Protein AF-A0A1P8YJ36-F1 (afdb_monomer_lite)

Secondary structure (DSSP, 8-state):
-PPPPPPTT-EEEEEPTT-SBPEEE--TT--PSPPS--STT--EEEEEEEE-GGG----SS-SSGGGGTS-EE-S-EE-TT-S-TTTEEEEEEEEEESSSSS-EEEEEEEEEETTEEE--SS-SEEE-HHHHHHTPPEEEEEEEETTEEEEEEEEEETTEEEEEEEEEE---SSS-SS-------SB--SSSPPSS-EEEEEE-PPS---TT---------------

Foldseek 3Di:
DPDDDDDPQKKKFKFAAQFFFTDIGDDPPHCPPPDFFQDDLQFKFKKWKFFALLLADDDPDFPDPCLQPDWWWADWWADPPDQDQLQWIWTKTWHWAPPDVVIWIFIWTWTHARNDIDTDPHGQDTHDNQQNNQRFIWMWMWGDDQQKIKIWIFDATPNDTGTTIDIDGGNHRGRGPDNTDDDRHGTRDDPGGGNHITMMMMRGPRDDDDPDDDDDPDDDDDDDDDD

Structure (mmCIF, N/CA/C/O backbone):
data_AF-A0A1P8YJ36-F1
#
_entry.id   AF-A0A1P8YJ36-F1
#
loop_
_atom_site.group_PDB
_atom_site.id
_atom_site.type_symbol
_atom_site.label_atom_id
_atom_site.label_alt_id
_atom_site.label_comp_id
_atom_site.label_asym_id
_atom_site.label_entity_id
_atom_site.label_seq_id
_atom_site.pdbx_PDB_ins_code
_atom_site.Cartn_x
_atom_site.Cartn_y
_atom_site.Cartn_z
_atom_site.occupancy
_atom_site.B_iso_or_equiv
_atom_site.auth_seq_id
_atom_site.auth_comp_id
_atom_site.auth_asym_id
_atom_site.auth_atom_id
_atom_site.pdbx_PDB_model_num
ATOM 1 N N . MET A 1 1 ? -9.659 12.875 18.643 1.00 31.23 1 MET A N 1
ATOM 2 C CA . MET A 1 1 ? -9.092 11.657 19.259 1.00 31.23 1 MET A CA 1
ATOM 3 C C . MET A 1 1 ? -7.578 11.787 19.257 1.00 31.23 1 MET A C 1
ATOM 5 O O . MET A 1 1 ? -7.078 12.371 18.302 1.00 31.23 1 MET A O 1
ATOM 9 N N . PRO A 1 2 ? -6.850 11.282 20.266 1.00 35.62 2 PRO A N 1
ATOM 10 C CA . PRO A 1 2 ? -5.431 10.971 20.099 1.00 35.62 2 PRO A CA 1
ATOM 11 C C . PRO A 1 2 ? -5.273 9.917 18.992 1.00 35.62 2 PRO A C 1
ATOM 13 O O . PRO A 1 2 ? -6.155 9.068 18.842 1.00 35.62 2 PRO A O 1
ATOM 16 N N . GLY A 1 3 ? -4.176 9.955 18.233 1.00 46.66 3 GLY A N 1
ATOM 17 C CA . GLY A 1 3 ? -3.849 8.866 17.306 1.00 46.66 3 GLY A CA 1
ATOM 18 C C . GLY A 1 3 ? -3.638 7.548 18.075 1.00 46.66 3 GLY A C 1
ATOM 19 O O . GLY A 1 3 ? -3.178 7.603 19.221 1.00 46.66 3 GLY A O 1
ATOM 20 N N . PRO A 1 4 ? -3.965 6.371 17.508 1.00 57.44 4 PRO A N 1
ATOM 21 C CA . PRO A 1 4 ? -3.834 5.109 18.236 1.00 57.44 4 PRO A CA 1
ATOM 22 C C . PRO A 1 4 ? -2.360 4.829 18.547 1.00 57.44 4 PRO A C 1
ATOM 24 O O . PRO A 1 4 ? -1.545 4.786 17.628 1.00 57.44 4 PRO A O 1
ATOM 27 N N . GLY A 1 5 ? -2.007 4.654 19.823 1.00 56.91 5 GLY A N 1
ATOM 28 C CA . GLY A 1 5 ? -0.622 4.413 20.241 1.00 56.91 5 GLY A CA 1
ATOM 29 C C . GLY A 1 5 ? -0.060 3.109 19.667 1.00 56.91 5 GLY A C 1
ATOM 30 O O . GLY A 1 5 ? -0.740 2.086 19.666 1.00 56.91 5 GLY A O 1
ATOM 31 N N . HIS A 1 6 ? 1.174 3.144 19.164 1.00 62.62 6 HIS A N 1
ATOM 32 C CA . HIS A 1 6 ? 1.793 2.010 18.469 1.00 62.62 6 HIS A CA 1
ATOM 33 C C . HIS A 1 6 ? 2.566 1.103 19.433 1.00 62.62 6 HIS A C 1
ATOM 35 O O . HIS A 1 6 ? 3.089 1.558 20.453 1.00 62.62 6 HIS A O 1
ATOM 41 N N . ALA A 1 7 ? 2.708 -0.173 19.072 1.00 66.44 7 ALA A N 1
ATOM 42 C CA . ALA A 1 7 ? 3.664 -1.055 19.731 1.00 66.44 7 ALA A CA 1
ATOM 43 C C . ALA A 1 7 ? 5.112 -0.559 19.497 1.00 66.44 7 ALA A C 1
ATOM 45 O O . ALA A 1 7 ? 5.409 -0.033 18.419 1.00 66.44 7 ALA A O 1
ATOM 46 N N . PRO A 1 8 ? 6.043 -0.745 20.455 1.00 74.56 8 PRO A N 1
ATOM 47 C CA . PRO A 1 8 ? 7.453 -0.415 20.254 1.00 74.56 8 PRO A CA 1
ATOM 48 C C . PRO A 1 8 ? 8.033 -1.068 18.989 1.00 74.56 8 PRO A C 1
ATOM 50 O O . PRO A 1 8 ? 7.746 -2.228 18.688 1.00 74.56 8 PRO A O 1
ATOM 53 N N . GLY A 1 9 ? 8.854 -0.323 18.243 1.00 83.81 9 GLY A N 1
ATOM 54 C CA . GLY A 1 9 ? 9.441 -0.787 16.979 1.00 83.81 9 GLY A CA 1
ATOM 55 C C . GLY A 1 9 ? 8.573 -0.577 15.728 1.00 83.81 9 GLY A C 1
ATOM 56 O O . GLY A 1 9 ? 8.979 -1.016 14.654 1.00 83.81 9 GLY A O 1
ATOM 57 N N . TRP A 1 10 ? 7.421 0.094 15.842 1.00 89.38 10 TRP A N 1
ATOM 58 C CA . TRP A 1 10 ? 6.534 0.427 14.720 1.00 89.38 10 TRP A CA 1
ATOM 59 C C . TRP A 1 10 ? 6.426 1.935 14.486 1.00 89.38 10 TRP A C 1
ATOM 61 O O . TRP A 1 10 ? 6.376 2.720 15.433 1.00 89.38 10 TRP A O 1
ATOM 71 N N . SER A 1 11 ? 6.330 2.317 13.213 1.00 90.06 11 SER A N 1
ATOM 72 C CA . SER A 1 11 ? 5.993 3.674 12.774 1.00 90.06 11 SER A CA 1
ATOM 73 C C . SER A 1 11 ? 4.606 3.688 12.141 1.00 90.06 11 SER A C 1
ATOM 75 O O . SER A 1 11 ? 4.153 2.678 11.597 1.00 90.06 11 SER A O 1
ATOM 77 N N . SER A 1 12 ? 3.928 4.830 12.195 1.00 91.00 12 SER A N 1
ATOM 78 C CA . SER A 1 12 ? 2.597 5.014 11.615 1.00 91.00 12 SER A CA 1
ATOM 79 C C . SER A 1 12 ? 2.622 5.756 10.293 1.00 91.00 12 SER A C 1
ATOM 81 O O . SER A 1 12 ? 3.418 6.670 10.085 1.00 91.00 12 SER A O 1
ATOM 83 N N . TYR A 1 13 ? 1.680 5.382 9.438 1.00 92.56 13 TYR A N 1
ATOM 84 C CA . TYR A 1 13 ? 1.184 6.177 8.330 1.00 92.56 13 TYR A CA 1
ATOM 85 C C . TYR A 1 13 ? -0.178 6.760 8.709 1.00 92.56 13 TYR A C 1
ATOM 87 O O . TYR A 1 13 ? -1.057 6.012 9.143 1.00 92.56 13 TYR A O 1
ATOM 95 N N . THR A 1 14 ? -0.362 8.062 8.491 1.00 94.81 14 THR A N 1
ATOM 96 C CA . THR A 1 14 ? -1.660 8.740 8.621 1.00 94.81 14 THR A CA 1
ATOM 97 C C . THR A 1 14 ? -1.960 9.519 7.344 1.00 94.81 14 THR A C 1
ATOM 99 O O . THR A 1 14 ? -1.344 10.562 7.101 1.00 94.81 14 THR A O 1
ATOM 102 N N . ILE A 1 15 ? -2.901 9.031 6.530 1.00 96.50 15 ILE A N 1
ATOM 103 C CA . ILE A 1 15 ? -3.502 9.817 5.440 1.00 96.50 15 ILE A CA 1
ATOM 104 C C . ILE A 1 15 ? -4.602 10.667 6.069 1.00 96.50 15 ILE A C 1
ATOM 106 O O . ILE A 1 15 ? -5.513 10.134 6.702 1.00 96.50 15 ILE A O 1
ATOM 110 N N . GLU A 1 16 ? -4.523 11.985 5.919 1.00 97.50 16 GLU A N 1
ATOM 111 C CA . GLU A 1 16 ? -5.585 12.881 6.377 1.00 97.50 16 GLU A CA 1
ATOM 112 C C . GLU A 1 16 ? -6.786 12.865 5.428 1.00 97.50 16 GLU A C 1
ATOM 114 O O . GLU A 1 16 ? -6.644 12.631 4.225 1.00 97.50 16 GLU A O 1
ATOM 119 N N . ARG A 1 17 ? -7.983 13.174 5.947 1.00 97.50 17 ARG A N 1
ATOM 120 C CA . ARG A 1 17 ? -9.148 13.415 5.081 1.00 97.50 17 ARG A CA 1
ATOM 121 C C . ARG A 1 17 ? -8.801 14.523 4.084 1.00 97.50 17 ARG A C 1
ATOM 123 O O . ARG A 1 17 ? -8.382 15.604 4.491 1.00 97.50 17 ARG A O 1
ATOM 130 N N . GLY A 1 18 ? -9.051 14.284 2.801 1.00 97.50 18 GLY A N 1
ATOM 131 C CA . GLY A 1 18 ? -8.720 15.237 1.741 1.00 97.50 18 GLY A CA 1
ATOM 132 C C . GLY A 1 18 ? -7.264 15.175 1.261 1.00 97.50 18 GLY A C 1
ATOM 133 O O . GLY A 1 18 ? -6.870 16.010 0.452 1.00 97.50 18 GLY A O 1
ATOM 134 N N . ALA A 1 19 ? -6.470 14.199 1.715 1.00 97.06 19 ALA A N 1
ATOM 135 C CA . ALA A 1 19 ? -5.129 13.923 1.203 1.00 97.06 19 ALA A CA 1
ATOM 136 C C . ALA A 1 19 ? -5.087 12.642 0.347 1.00 97.06 19 ALA A C 1
ATOM 138 O O . ALA A 1 19 ? -6.000 11.815 0.385 1.00 97.06 19 ALA A O 1
ATOM 139 N N . HIS A 1 20 ? -3.989 12.478 -0.400 1.00 95.44 20 HIS A N 1
ATOM 140 C CA . HIS A 1 20 ? -3.593 11.199 -1.003 1.00 95.44 20 HIS A CA 1
ATOM 141 C C . HIS A 1 20 ? -2.450 10.546 -0.211 1.00 95.44 20 HIS A C 1
ATOM 143 O O . HIS A 1 20 ? -2.561 9.405 0.224 1.00 95.44 20 HIS A O 1
ATOM 149 N N . SER A 1 21 ? -1.348 11.273 -0.002 1.00 92.38 21 SER A N 1
ATOM 150 C CA . SER A 1 21 ? -0.150 10.773 0.685 1.00 92.38 21 SER A CA 1
ATOM 151 C C . SER A 1 21 ? -0.304 10.755 2.206 1.00 92.38 21 SER A C 1
ATOM 153 O O . SER A 1 21 ? -0.792 11.724 2.790 1.00 92.38 21 SER A O 1
ATOM 155 N N . ALA A 1 22 ? 0.204 9.710 2.860 1.00 92.44 22 ALA A N 1
ATOM 156 C CA . ALA A 1 22 ? 0.324 9.685 4.312 1.00 92.44 22 ALA A CA 1
ATOM 157 C C . ALA A 1 22 ? 1.448 10.593 4.841 1.00 92.44 22 ALA A C 1
ATOM 159 O O . ALA A 1 22 ? 2.558 10.642 4.304 1.00 92.44 22 ALA A O 1
ATOM 160 N N . SER A 1 23 ? 1.178 11.238 5.974 1.00 91.12 23 SER A N 1
ATOM 161 C CA . SER A 1 23 ? 2.210 11.681 6.916 1.00 91.12 23 SER A CA 1
ATOM 162 C C . SER A 1 23 ? 2.773 10.478 7.690 1.00 91.12 23 SER A C 1
ATOM 164 O O . SER A 1 23 ? 2.125 9.430 7.755 1.00 91.12 23 SER A O 1
ATOM 166 N N . VAL A 1 24 ? 3.977 10.602 8.267 1.00 88.50 24 VAL A N 1
ATOM 167 C CA . VAL A 1 24 ? 4.650 9.486 8.959 1.00 88.50 24 VAL A CA 1
ATOM 168 C C . VAL A 1 24 ? 5.062 9.849 10.378 1.00 88.50 24 VAL A C 1
ATOM 170 O O . VAL A 1 24 ? 5.910 10.715 10.587 1.00 88.50 24 VAL A O 1
ATOM 173 N N . GLY A 1 25 ? 4.506 9.130 11.352 1.00 88.06 25 GLY A N 1
ATOM 174 C CA . GLY A 1 25 ? 4.939 9.178 12.743 1.00 88.06 25 GLY A CA 1
ATOM 175 C C . GLY A 1 25 ? 6.040 8.152 12.995 1.00 88.06 25 GLY A C 1
ATOM 176 O O . GLY A 1 25 ? 5.762 6.954 13.016 1.00 88.06 25 GLY A O 1
ATOM 177 N N . ARG A 1 26 ? 7.280 8.608 13.221 1.00 85.12 26 ARG A N 1
ATOM 178 C CA . ARG A 1 26 ? 8.397 7.758 13.675 1.00 85.12 26 ARG A CA 1
ATOM 179 C C . ARG A 1 26 ? 8.699 8.006 15.159 1.00 85.12 26 ARG A C 1
ATOM 181 O O . ARG A 1 26 ? 9.247 9.061 15.483 1.00 85.12 26 ARG A O 1
ATOM 188 N N . PRO A 1 27 ? 8.364 7.078 16.075 1.00 82.12 27 PRO A N 1
ATOM 189 C CA . PRO A 1 27 ? 8.805 7.158 17.465 1.00 82.12 27 PRO A CA 1
ATOM 190 C C . PRO A 1 27 ? 10.334 7.056 17.583 1.00 82.12 27 PRO A C 1
ATOM 192 O O . PRO A 1 27 ? 10.997 6.440 16.746 1.00 82.12 27 PRO A O 1
ATOM 195 N N . SER A 1 28 ? 10.903 7.626 18.649 1.00 80.06 28 SER A N 1
ATOM 196 C CA . SER A 1 28 ? 12.346 7.528 18.907 1.00 80.06 28 SER A CA 1
ATOM 197 C C . SER A 1 28 ? 12.790 6.063 19.019 1.00 80.06 28 SER A C 1
ATOM 199 O O . SER A 1 28 ? 12.138 5.262 19.688 1.00 80.06 28 SER A O 1
ATOM 201 N N . GLY A 1 29 ? 13.893 5.715 18.350 1.00 76.81 29 GLY A N 1
ATOM 202 C CA . GLY A 1 29 ? 14.420 4.348 18.289 1.00 76.81 29 GLY A CA 1
ATOM 203 C C . GLY A 1 29 ? 13.781 3.433 17.234 1.00 76.81 29 GLY A C 1
ATOM 204 O O . GLY A 1 29 ? 14.200 2.284 17.122 1.00 76.81 29 GLY A O 1
ATOM 205 N N . VAL A 1 30 ? 12.809 3.904 16.441 1.00 80.25 30 VAL A N 1
ATOM 206 C CA . VAL A 1 30 ? 12.218 3.120 15.340 1.00 80.25 30 VAL A CA 1
ATOM 207 C C . VAL A 1 30 ? 12.924 3.416 14.014 1.00 80.25 30 VAL A C 1
ATOM 209 O O . VAL A 1 30 ? 13.066 4.570 13.617 1.00 80.25 30 VAL A O 1
ATOM 212 N N . THR A 1 31 ? 13.349 2.366 13.306 1.00 69.69 31 THR A N 1
ATOM 213 C CA . THR A 1 31 ? 14.095 2.467 12.037 1.00 69.69 31 THR A CA 1
ATOM 214 C C . THR A 1 31 ? 13.208 2.608 10.798 1.00 69.69 31 THR A C 1
ATOM 216 O O . THR A 1 31 ? 13.641 3.167 9.795 1.00 69.69 31 THR A O 1
ATOM 219 N N . GLY A 1 32 ? 11.977 2.089 10.835 1.00 71.81 32 GLY A N 1
ATOM 220 C CA . GLY A 1 32 ? 11.047 2.123 9.703 1.00 71.81 32 GLY A CA 1
ATOM 221 C C . GLY A 1 32 ? 10.178 3.393 9.642 1.00 71.81 32 GLY A C 1
ATOM 222 O O . GLY A 1 32 ? 10.065 4.112 10.634 1.00 71.81 32 GLY A O 1
ATOM 223 N N . PRO A 1 33 ? 9.506 3.666 8.509 1.00 74.38 33 PRO A N 1
ATOM 224 C CA . PRO A 1 33 ? 9.889 3.216 7.172 1.00 74.38 33 PRO A CA 1
ATOM 225 C C . PRO A 1 33 ? 11.231 3.846 6.777 1.00 74.38 33 PRO A C 1
ATOM 227 O O . PRO A 1 33 ? 11.445 5.043 6.988 1.00 74.38 33 PRO A O 1
ATOM 230 N N . LEU A 1 34 ? 12.128 3.036 6.222 1.00 71.75 34 LEU A N 1
ATOM 231 C CA . LEU A 1 34 ? 13.515 3.393 5.948 1.00 71.75 34 LEU A CA 1
ATOM 232 C C . LEU A 1 34 ? 13.588 4.351 4.754 1.00 71.75 34 LEU A C 1
ATOM 234 O O . LEU A 1 34 ? 13.090 4.053 3.661 1.00 71.75 34 LEU A O 1
ATOM 238 N N . GLU A 1 35 ? 14.255 5.483 4.941 1.00 54.91 35 GLU A N 1
ATOM 239 C CA . GLU A 1 35 ? 14.573 6.422 3.863 1.00 54.91 35 GLU A CA 1
ATOM 240 C C . GLU A 1 35 ? 15.780 5.900 3.078 1.00 54.91 35 GLU A C 1
ATOM 242 O O . GLU A 1 35 ? 16.763 5.455 3.665 1.00 54.91 35 GLU A O 1
ATOM 247 N N . GLY A 1 36 ? 15.708 5.925 1.746 1.00 51.81 36 GLY A N 1
ATOM 248 C CA . GLY A 1 36 ? 16.800 5.450 0.893 1.00 51.81 36 GLY A CA 1
ATOM 249 C C . GLY A 1 36 ? 17.106 3.943 0.974 1.00 51.81 36 GLY A C 1
ATOM 250 O O . GLY A 1 36 ? 16.383 3.142 1.581 1.00 51.81 36 GLY A O 1
ATOM 251 N N . TRP A 1 37 ? 18.156 3.550 0.251 1.00 50.59 37 TRP A N 1
ATOM 252 C CA . TRP A 1 37 ? 18.559 2.164 -0.010 1.00 50.59 37 TRP A CA 1
ATOM 253 C C . TRP A 1 37 ? 18.942 1.404 1.269 1.00 50.59 37 TRP A C 1
ATOM 255 O O . TRP A 1 37 ? 19.865 1.813 1.968 1.00 50.59 37 TRP A O 1
ATOM 265 N N . VAL A 1 38 ? 18.305 0.253 1.529 1.00 43.31 38 VAL A N 1
ATOM 266 C CA . VAL A 1 38 ? 18.690 -0.661 2.631 1.00 43.31 38 VAL A CA 1
ATOM 267 C C . VAL A 1 38 ? 18.839 -2.105 2.138 1.00 43.31 38 VAL A C 1
ATOM 269 O O . VAL A 1 38 ? 18.337 -3.059 2.721 1.00 43.31 38 VAL A O 1
ATOM 272 N N . SER A 1 39 ? 19.573 -2.254 1.038 1.00 44.28 39 SER A N 1
ATOM 273 C CA . SER A 1 39 ? 20.314 -3.471 0.700 1.00 44.28 39 SER A CA 1
ATOM 274 C C . SER A 1 39 ? 21.438 -3.121 -0.287 1.00 44.28 39 SER A C 1
ATOM 276 O O . SER A 1 39 ? 21.198 -2.381 -1.248 1.00 44.28 39 SER A O 1
ATOM 278 N N . PRO A 1 40 ? 22.673 -3.622 -0.100 1.00 40.25 40 PRO A N 1
ATOM 279 C CA . PRO A 1 40 ? 23.664 -3.632 -1.171 1.00 40.25 40 PRO A CA 1
ATOM 280 C C . PRO A 1 40 ? 23.099 -4.413 -2.366 1.00 40.25 40 PRO A C 1
ATOM 282 O O . PRO A 1 40 ? 22.661 -5.549 -2.211 1.00 40.25 40 PRO A O 1
ATOM 285 N N . GLY A 1 41 ? 23.064 -3.790 -3.546 1.00 51.84 41 GLY A N 1
ATOM 286 C CA . GLY A 1 41 ? 22.471 -4.366 -4.760 1.00 51.84 41 GLY A CA 1
ATOM 287 C C . GLY A 1 41 ? 20.986 -4.051 -4.990 1.00 51.84 41 GLY A C 1
ATOM 288 O O . GLY A 1 41 ? 20.505 -4.284 -6.091 1.00 51.84 41 GLY A O 1
ATOM 289 N N . GLY A 1 42 ? 20.261 -3.497 -4.007 1.00 59.91 42 GLY A N 1
ATOM 290 C CA . GLY A 1 42 ? 18.959 -2.837 -4.209 1.00 59.91 42 GLY A CA 1
ATOM 291 C C . GLY A 1 42 ? 17.801 -3.677 -4.771 1.00 59.91 42 GLY A C 1
ATOM 292 O O . GLY A 1 42 ? 16.748 -3.121 -5.064 1.00 59.91 42 GLY A O 1
ATOM 293 N N . ALA A 1 43 ? 17.972 -4.991 -4.927 1.00 73.69 43 ALA A N 1
ATOM 294 C CA . ALA A 1 43 ? 17.067 -5.855 -5.686 1.00 73.69 43 ALA A CA 1
ATOM 295 C C . ALA A 1 43 ? 15.813 -6.322 -4.919 1.00 73.69 43 ALA A C 1
ATOM 297 O O . ALA A 1 43 ? 15.084 -7.176 -5.421 1.00 73.69 43 ALA A O 1
ATOM 298 N N . SER A 1 44 ? 15.549 -5.812 -3.712 1.00 82.00 44 SER A N 1
ATOM 299 C CA . SER A 1 44 ? 14.331 -6.140 -2.961 1.00 82.00 44 SER A CA 1
ATOM 300 C C . SER A 1 44 ? 13.952 -5.101 -1.901 1.00 82.00 44 SER A C 1
ATOM 302 O O . SER A 1 44 ? 14.789 -4.333 -1.416 1.00 82.00 44 SER A O 1
ATOM 304 N N . ARG A 1 45 ? 12.672 -5.116 -1.510 1.00 84.75 45 ARG A N 1
ATOM 305 C CA . ARG A 1 45 ? 12.119 -4.437 -0.331 1.00 84.75 45 ARG A CA 1
ATOM 306 C C . ARG A 1 45 ? 11.237 -5.422 0.439 1.00 84.75 45 ARG A C 1
ATOM 308 O O . ARG A 1 45 ? 10.341 -6.016 -0.154 1.00 84.75 45 ARG A O 1
ATOM 315 N N . THR A 1 46 ? 11.452 -5.534 1.749 1.00 88.62 46 THR A N 1
ATOM 316 C CA . THR A 1 46 ? 10.638 -6.359 2.657 1.00 88.62 46 THR A CA 1
ATOM 317 C C . THR A 1 46 ? 10.225 -5.535 3.869 1.00 88.62 46 THR A C 1
ATOM 319 O O . THR A 1 46 ? 11.059 -4.840 4.452 1.00 88.62 46 THR A O 1
ATOM 322 N N . TYR A 1 47 ? 8.953 -5.608 4.252 1.00 90.50 47 TYR A N 1
ATOM 323 C CA . TYR A 1 47 ? 8.401 -4.877 5.389 1.00 90.50 47 TYR A CA 1
ATOM 324 C C . TYR A 1 47 ? 7.235 -5.627 6.030 1.00 90.50 47 TYR A C 1
ATOM 326 O O . TYR A 1 47 ? 6.481 -6.318 5.351 1.00 90.50 47 TYR A O 1
ATOM 334 N N . ASP A 1 48 ? 7.063 -5.463 7.337 1.00 93.44 48 ASP A N 1
ATOM 335 C CA . ASP A 1 48 ? 5.848 -5.881 8.029 1.00 93.44 48 ASP A CA 1
ATOM 336 C C . ASP A 1 48 ? 4.860 -4.703 8.016 1.00 93.44 48 ASP A C 1
ATOM 338 O O . ASP A 1 48 ? 5.253 -3.562 8.287 1.00 93.44 48 ASP A O 1
ATOM 342 N N . PHE A 1 49 ? 3.590 -4.957 7.697 1.00 94.56 49 PHE A N 1
ATOM 343 C CA . PHE A 1 49 ? 2.552 -3.930 7.575 1.00 94.56 49 PHE A CA 1
ATOM 344 C C . PHE A 1 49 ? 1.256 -4.353 8.268 1.00 94.56 49 PHE A C 1
ATOM 346 O O . PHE A 1 49 ? 0.870 -5.523 8.235 1.00 94.56 49 PHE A O 1
ATOM 353 N N . VAL A 1 50 ? 0.561 -3.375 8.845 1.00 95.75 50 VAL A N 1
ATOM 354 C CA . VAL A 1 50 ? -0.773 -3.521 9.434 1.00 95.75 50 VAL A CA 1
ATOM 355 C C . VAL A 1 50 ? -1.707 -2.520 8.766 1.00 95.75 50 VAL A C 1
ATOM 357 O O . VAL A 1 50 ? -1.539 -1.309 8.924 1.00 95.75 50 VAL A O 1
ATOM 360 N N . LEU A 1 51 ? -2.704 -3.032 8.045 1.00 95.88 51 LEU A N 1
ATOM 361 C CA . LEU A 1 51 ? -3.899 -2.274 7.676 1.00 95.88 51 LEU A CA 1
ATOM 362 C C . LEU A 1 51 ? -4.881 -2.304 8.855 1.00 95.88 51 LEU A C 1
ATOM 364 O O . LEU A 1 51 ? -4.941 -3.285 9.591 1.00 95.88 51 LEU A O 1
ATOM 368 N N . THR A 1 52 ? -5.639 -1.226 9.039 1.00 96.62 52 THR A N 1
ATOM 369 C CA . THR A 1 52 ? -6.648 -1.095 10.107 1.00 96.62 52 THR A CA 1
ATOM 370 C C . THR A 1 52 ? -8.043 -0.928 9.492 1.00 96.62 52 THR A C 1
ATOM 372 O O . THR A 1 52 ? -8.130 -0.635 8.298 1.00 96.62 52 THR A O 1
ATOM 375 N N . PRO A 1 53 ? -9.149 -1.001 10.263 1.00 97.88 53 PRO A N 1
ATOM 376 C CA . PRO A 1 53 ? -10.502 -0.803 9.724 1.00 97.88 53 PRO A CA 1
ATOM 377 C C . PRO A 1 53 ? -10.737 0.592 9.122 1.00 97.88 53 PRO A C 1
ATOM 379 O O . PRO A 1 53 ? -11.708 0.812 8.411 1.00 97.88 53 PRO A O 1
ATOM 382 N N . THR A 1 54 ? -9.834 1.556 9.348 1.00 97.56 54 THR A N 1
ATOM 383 C CA . THR A 1 54 ? -9.886 2.861 8.659 1.00 97.56 54 THR A CA 1
ATOM 384 C C . THR A 1 54 ? -9.479 2.799 7.181 1.00 97.56 54 THR A C 1
ATOM 386 O O . THR A 1 54 ? -9.656 3.781 6.465 1.00 97.56 54 THR A O 1
ATOM 389 N N . ALA A 1 55 ? -8.989 1.646 6.709 1.00 97.62 55 ALA A N 1
ATOM 390 C CA . ALA A 1 55 ? -8.832 1.323 5.293 1.00 97.62 55 ALA A CA 1
ATOM 391 C C . ALA A 1 55 ? -10.159 0.905 4.614 1.00 97.62 55 ALA A C 1
ATOM 393 O O . ALA A 1 55 ? -10.186 0.693 3.404 1.00 97.62 55 ALA A O 1
ATOM 394 N N . GLU A 1 56 ? -11.270 0.812 5.351 1.00 98.38 56 GLU A N 1
ATOM 395 C CA . GLU A 1 56 ? -12.614 0.678 4.779 1.00 98.38 56 GLU A CA 1
ATOM 396 C C . GLU A 1 56 ? -13.156 2.068 4.415 1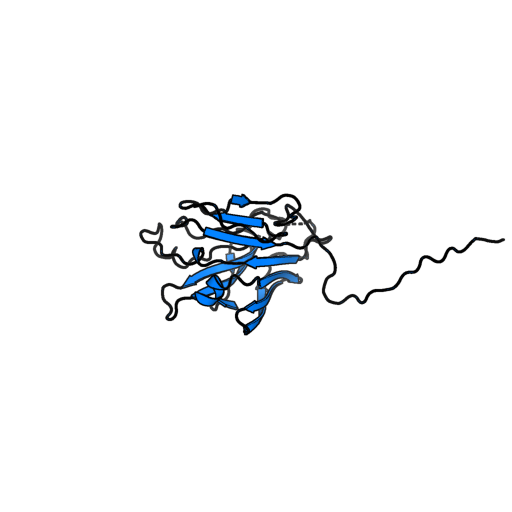.00 98.38 56 GLU A C 1
ATOM 398 O O . GLU A 1 56 ? -13.259 2.952 5.270 1.00 98.38 56 GLU A O 1
ATOM 403 N N . TYR A 1 57 ? -13.508 2.292 3.145 1.00 98.06 57 TYR A N 1
ATOM 404 C CA . TYR A 1 57 ? -13.937 3.612 2.668 1.00 98.06 57 TYR A CA 1
ATOM 405 C C . TYR A 1 57 ? -15.065 3.558 1.639 1.00 98.06 57 TYR A C 1
ATOM 407 O O . TYR A 1 57 ? -15.150 2.656 0.807 1.00 98.06 57 TYR A O 1
ATOM 415 N N . VAL A 1 58 ? -15.908 4.590 1.660 1.00 97.81 58 VAL A N 1
ATOM 416 C CA . VAL A 1 58 ? -16.901 4.858 0.615 1.00 97.81 58 VAL A CA 1
ATOM 417 C C . VAL A 1 58 ? -16.710 6.290 0.133 1.00 97.81 58 VAL A C 1
ATOM 419 O O . VAL A 1 58 ? -16.759 7.223 0.937 1.00 97.81 58 VAL A O 1
ATOM 422 N N . LEU A 1 59 ? -16.504 6.473 -1.170 1.00 97.38 59 LEU A N 1
ATOM 423 C CA . LEU A 1 59 ? -16.511 7.790 -1.801 1.00 97.38 59 LEU A CA 1
ATOM 424 C C . LEU A 1 59 ? -17.961 8.189 -2.094 1.00 97.38 59 LEU A C 1
ATOM 426 O O . LEU A 1 59 ? -18.605 7.641 -2.983 1.00 97.38 59 LEU A O 1
ATOM 430 N N . THR A 1 60 ? -18.493 9.142 -1.329 1.00 94.94 60 THR A N 1
ATOM 431 C CA . THR A 1 60 ? -19.883 9.615 -1.473 1.00 94.94 60 THR A CA 1
ATOM 432 C C . THR A 1 60 ? -20.068 10.659 -2.576 1.00 94.94 60 THR A C 1
ATOM 434 O O . THR A 1 60 ? -21.194 10.897 -3.005 1.00 94.94 60 THR A O 1
ATOM 437 N N . ALA A 1 61 ? -18.976 11.277 -3.029 1.00 94.06 61 ALA A N 1
ATOM 438 C CA . ALA A 1 61 ? -18.921 12.213 -4.149 1.00 94.06 61 ALA A CA 1
ATOM 439 C C . ALA A 1 61 ? -17.521 12.138 -4.799 1.00 94.06 61 ALA A C 1
ATOM 441 O O . ALA A 1 61 ? -16.683 13.000 -4.528 1.00 94.06 61 ALA A O 1
ATOM 442 N N . PRO A 1 62 ? -17.217 11.069 -5.559 1.00 95.94 62 PRO A N 1
ATOM 443 C CA . PRO A 1 62 ? -15.909 10.895 -6.182 1.00 95.94 62 PRO A CA 1
ATOM 444 C C . PRO A 1 62 ? -15.690 11.867 -7.353 1.00 95.94 62 PRO A C 1
ATOM 446 O O . PRO A 1 62 ? -16.642 12.278 -8.017 1.00 95.94 62 PRO A O 1
ATOM 449 N N . THR A 1 63 ? -14.426 12.195 -7.624 1.00 97.50 63 THR A N 1
ATOM 450 C CA . THR A 1 63 ? -13.986 13.001 -8.773 1.00 97.50 63 THR A CA 1
ATOM 451 C C . THR A 1 63 ? -14.261 12.289 -10.104 1.00 97.50 63 THR A C 1
ATOM 453 O O . THR A 1 63 ? -14.744 12.929 -11.036 1.00 97.50 63 THR A O 1
ATOM 456 N N . GLN A 1 64 ? -14.003 10.977 -10.184 1.00 96.56 64 GLN A N 1
ATOM 457 C CA . GLN A 1 64 ? -14.431 10.090 -11.275 1.00 96.56 64 GLN A CA 1
ATOM 458 C C . GLN A 1 64 ? -15.150 8.849 -10.713 1.00 96.56 64 GLN A C 1
ATOM 460 O O . GLN A 1 64 ? -14.736 8.347 -9.666 1.00 96.56 64 GLN A O 1
ATOM 465 N N . PRO A 1 65 ? -16.205 8.314 -11.363 1.00 93.56 65 PRO A N 1
ATOM 466 C CA . PRO A 1 65 ? -16.985 7.182 -10.841 1.00 93.56 65 PRO A CA 1
ATOM 467 C C . PRO A 1 65 ? -16.158 5.945 -10.451 1.00 93.56 65 PRO A C 1
ATOM 469 O O . PRO A 1 65 ? -16.490 5.253 -9.488 1.00 93.56 65 PRO A O 1
ATOM 472 N N . GLU A 1 66 ? -15.077 5.677 -11.180 1.00 94.69 66 GLU A N 1
ATOM 473 C CA . GLU A 1 66 ? -14.155 4.560 -10.974 1.00 94.69 66 GLU A CA 1
ATOM 474 C C . GLU A 1 66 ? -13.210 4.717 -9.768 1.00 94.69 66 GLU A C 1
ATOM 476 O O . GLU A 1 66 ? -12.676 3.711 -9.300 1.00 94.69 66 GLU A O 1
ATOM 481 N N . ASP A 1 67 ? -13.043 5.924 -9.204 1.00 96.75 67 ASP A N 1
ATOM 482 C CA . ASP A 1 67 ? -12.112 6.191 -8.089 1.00 96.75 67 ASP A CA 1
ATOM 483 C C . ASP A 1 67 ? -12.388 5.315 -6.850 1.00 96.75 67 ASP A C 1
ATOM 485 O O . ASP A 1 67 ? -11.487 5.042 -6.059 1.00 96.75 67 ASP A O 1
ATOM 489 N N . GLN A 1 68 ? -13.627 4.840 -6.671 1.00 97.31 68 GLN A N 1
ATOM 490 C CA . GLN A 1 68 ? -13.998 3.927 -5.582 1.00 97.31 68 GLN A CA 1
ATOM 491 C C . GLN A 1 68 ? -13.239 2.587 -5.651 1.00 97.31 68 GLN A C 1
ATOM 493 O O . GLN A 1 68 ? -13.074 1.930 -4.619 1.00 97.31 68 GLN A O 1
ATOM 498 N N . PHE A 1 69 ? -12.771 2.193 -6.839 1.00 96.81 69 PHE A N 1
ATOM 499 C CA . PHE A 1 69 ? -12.112 0.914 -7.098 1.00 96.81 69 PHE A CA 1
ATOM 500 C C . PHE A 1 69 ? -10.717 1.038 -7.740 1.00 96.81 69 PHE A C 1
ATOM 502 O O . PHE A 1 69 ? -10.142 -0.005 -8.077 1.00 96.81 69 PHE A O 1
ATOM 509 N N . ASP A 1 70 ? -10.150 2.249 -7.880 1.00 96.31 70 ASP A N 1
ATOM 510 C CA . ASP A 1 70 ? -8.711 2.377 -8.163 1.00 96.31 70 ASP A CA 1
ATOM 511 C C . ASP A 1 70 ? -7.896 1.776 -7.011 1.00 96.31 70 ASP A C 1
ATOM 513 O O . ASP A 1 70 ? -8.321 1.703 -5.855 1.00 96.31 70 ASP A O 1
ATOM 517 N N . TRP A 1 71 ? -6.695 1.333 -7.348 1.00 96.62 71 TRP A N 1
ATOM 518 C CA . TRP A 1 71 ? -5.743 0.814 -6.393 1.00 96.62 71 TRP A CA 1
ATOM 519 C C . TRP A 1 71 ? -5.129 1.956 -5.589 1.00 96.62 71 TRP A C 1
ATOM 521 O O . TRP A 1 71 ? -4.353 2.753 -6.107 1.00 96.62 71 TRP A O 1
ATOM 531 N N . ASN A 1 72 ? -5.387 2.002 -4.291 1.00 96.94 72 ASN A N 1
ATOM 532 C CA . ASN A 1 72 ? -4.509 2.681 -3.345 1.00 96.94 72 ASN A CA 1
ATOM 533 C C . ASN A 1 72 ? -3.151 1.947 -3.316 1.00 96.94 72 ASN A C 1
ATOM 535 O O . ASN A 1 72 ? -3.062 0.780 -3.693 1.00 96.9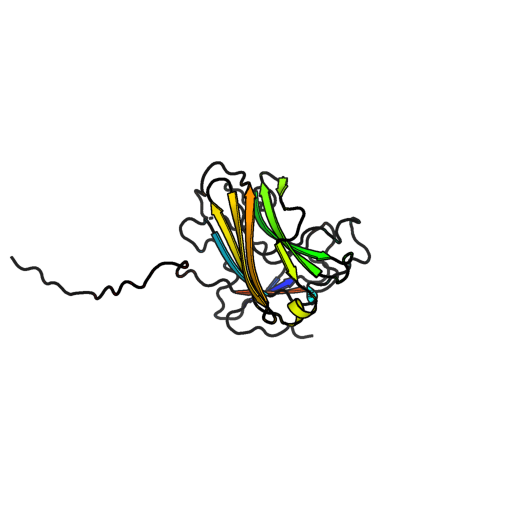4 72 ASN A O 1
ATOM 539 N N . LYS A 1 73 ? -2.065 2.602 -2.895 1.00 94.50 73 LYS A N 1
ATOM 540 C CA . LYS A 1 73 ? -0.696 2.069 -3.012 1.00 94.50 73 LYS A CA 1
ATOM 541 C C . LYS A 1 73 ? -0.034 1.874 -1.633 1.00 94.50 73 LYS A C 1
ATOM 543 O O . LYS A 1 73 ? -0.031 2.782 -0.798 1.00 94.50 73 LYS A O 1
ATOM 548 N N . LEU A 1 74 ? 0.511 0.680 -1.381 1.00 94.31 74 LEU A N 1
ATOM 549 C CA . LEU A 1 74 ? 1.373 0.343 -0.233 1.00 94.31 74 LEU A CA 1
ATOM 550 C C . LEU A 1 74 ? 2.852 0.687 -0.537 1.00 94.31 74 LEU A C 1
ATOM 552 O O . LEU A 1 74 ? 3.174 1.015 -1.682 1.00 94.31 74 LEU A O 1
ATOM 556 N N . PRO A 1 75 ? 3.777 0.636 0.446 1.00 90.38 75 PRO A N 1
ATOM 557 C CA . PRO A 1 75 ? 5.194 0.902 0.194 1.00 90.38 75 PRO A CA 1
ATOM 558 C C . PRO A 1 75 ? 5.808 0.007 -0.902 1.00 90.38 75 PRO A C 1
ATOM 560 O O . PRO A 1 75 ? 5.603 -1.206 -0.931 1.00 90.38 75 PRO A O 1
ATOM 563 N N . GLY A 1 76 ? 6.610 0.607 -1.786 1.00 88.19 76 GLY A N 1
ATOM 564 C CA . GLY A 1 76 ? 7.274 -0.077 -2.905 1.00 88.19 76 GLY A CA 1
ATOM 565 C C . GLY A 1 76 ? 8.602 0.570 -3.302 1.00 88.19 76 GLY A C 1
ATOM 566 O O . GLY A 1 76 ? 9.265 1.173 -2.456 1.00 88.19 76 GLY A O 1
ATOM 567 N N . PHE A 1 77 ? 9.000 0.457 -4.566 1.00 84.50 77 PHE A N 1
ATOM 568 C CA . PHE A 1 77 ? 10.184 1.126 -5.124 1.00 84.50 77 PHE A CA 1
ATOM 569 C C . PHE A 1 77 ? 9.984 1.509 -6.599 1.00 84.50 77 PHE A C 1
ATOM 571 O O . PHE A 1 77 ? 9.102 0.969 -7.264 1.00 84.50 77 PHE A O 1
ATOM 578 N N . SER A 1 78 ? 10.814 2.426 -7.096 1.00 83.88 78 SER A N 1
ATOM 579 C CA . SER A 1 78 ? 10.995 2.735 -8.521 1.00 83.88 78 SER A CA 1
ATOM 580 C C . SER A 1 78 ? 12.140 1.906 -9.114 1.00 83.88 78 SER A C 1
ATOM 582 O O . SER A 1 78 ? 12.999 1.401 -8.389 1.00 83.88 78 SER A O 1
ATOM 584 N N . ASP A 1 79 ? 12.174 1.768 -10.437 1.00 82.69 79 ASP A N 1
ATOM 585 C CA . ASP A 1 79 ? 13.160 0.950 -11.153 1.00 82.69 79 ASP A CA 1
ATOM 586 C C . ASP A 1 79 ? 13.596 1.607 -12.481 1.00 82.69 79 ASP A C 1
ATOM 588 O O . ASP A 1 79 ? 13.247 2.745 -12.782 1.00 82.69 79 ASP A O 1
ATOM 592 N N . CYS A 1 80 ? 14.420 0.919 -13.272 1.00 80.00 80 CYS A N 1
ATOM 593 C CA . CYS A 1 80 ? 15.026 1.365 -14.532 1.00 80.00 80 CYS A CA 1
ATOM 594 C C . CYS A 1 80 ? 15.930 2.610 -14.408 1.00 80.00 80 CYS A C 1
ATOM 596 O O . CYS A 1 80 ? 16.405 3.125 -15.418 1.00 80.00 80 CYS A O 1
ATOM 598 N N . GLY A 1 81 ? 16.199 3.081 -13.186 1.00 77.00 81 GLY A N 1
ATOM 599 C CA . GLY A 1 81 ? 16.854 4.365 -12.924 1.00 77.00 81 GLY A CA 1
ATOM 600 C C . GLY A 1 81 ? 15.905 5.569 -12.974 1.00 77.00 81 GLY A C 1
ATOM 601 O O . GLY A 1 81 ? 16.360 6.695 -12.781 1.00 77.00 81 GLY A O 1
ATOM 602 N N . ASP A 1 82 ? 14.606 5.350 -13.192 1.00 76.38 82 ASP A N 1
ATOM 603 C CA . ASP A 1 82 ? 13.591 6.388 -13.066 1.00 76.38 82 ASP A CA 1
ATOM 604 C C . ASP A 1 82 ? 13.315 6.679 -11.584 1.00 76.38 82 ASP A C 1
ATOM 606 O O . ASP A 1 82 ? 13.177 5.770 -10.764 1.00 76.38 82 ASP A O 1
ATOM 610 N N . PHE A 1 83 ? 13.197 7.960 -11.230 1.00 74.94 83 PHE A N 1
ATOM 611 C CA . PHE A 1 83 ? 12.692 8.350 -9.911 1.00 74.94 83 PHE A CA 1
ATOM 612 C C . PHE A 1 83 ? 11.165 8.262 -9.852 1.00 74.94 83 PHE A C 1
ATOM 614 O O . PHE A 1 83 ? 10.621 7.884 -8.817 1.00 74.94 83 PHE A O 1
ATOM 621 N N . ASP A 1 84 ? 10.479 8.576 -10.955 1.00 78.12 84 ASP A N 1
ATOM 622 C CA . ASP A 1 84 ? 9.021 8.524 -11.024 1.00 78.12 84 ASP A CA 1
ATOM 623 C C . ASP A 1 84 ? 8.508 7.078 -10.974 1.00 78.12 84 ASP A C 1
ATOM 625 O O . ASP A 1 84 ? 8.597 6.303 -11.930 1.00 78.12 84 ASP A O 1
ATOM 629 N N . LEU A 1 85 ? 7.924 6.753 -9.826 1.00 79.25 85 LEU A N 1
ATOM 630 C CA . LEU A 1 85 ? 7.311 5.474 -9.513 1.00 79.25 85 LEU A CA 1
ATOM 631 C C . LEU A 1 85 ? 6.082 5.173 -10.388 1.00 79.25 85 LEU A C 1
ATOM 633 O O . LEU A 1 85 ? 5.773 3.999 -10.589 1.00 79.25 85 LEU A O 1
ATOM 637 N N . ALA A 1 86 ? 5.402 6.187 -10.941 1.00 84.81 86 ALA A N 1
ATOM 638 C CA . ALA A 1 86 ? 4.327 5.994 -11.919 1.00 84.81 86 ALA A CA 1
ATOM 639 C C . ALA A 1 86 ? 4.860 5.529 -13.287 1.00 84.81 86 ALA A C 1
ATOM 641 O O . ALA A 1 86 ? 4.145 4.875 -14.044 1.00 84.81 86 ALA A O 1
ATOM 642 N N . ARG A 1 87 ? 6.134 5.810 -13.596 1.00 87.69 87 ARG A N 1
ATOM 643 C CA . ARG A 1 87 ? 6.777 5.414 -14.851 1.00 87.69 87 ARG A CA 1
ATOM 644 C C . ARG A 1 87 ? 7.389 4.014 -14.780 1.00 87.69 87 ARG A C 1
ATOM 646 O O . ARG A 1 87 ? 7.086 3.198 -15.647 1.00 87.69 87 ARG A O 1
ATOM 653 N N . ASN A 1 88 ? 8.226 3.718 -13.787 1.00 87.00 88 ASN A N 1
ATOM 654 C CA . ASN A 1 88 ? 8.795 2.378 -13.589 1.00 87.00 88 ASN A CA 1
ATOM 655 C C . ASN A 1 88 ? 8.935 2.068 -12.094 1.00 87.00 88 ASN A C 1
ATOM 657 O O . ASN A 1 88 ? 9.617 2.800 -11.383 1.00 87.00 88 ASN A O 1
ATOM 661 N N . GLY A 1 89 ? 8.323 0.978 -11.620 1.00 88.31 89 GLY A N 1
ATOM 662 C CA . GLY A 1 89 ? 8.367 0.588 -10.206 1.00 88.31 89 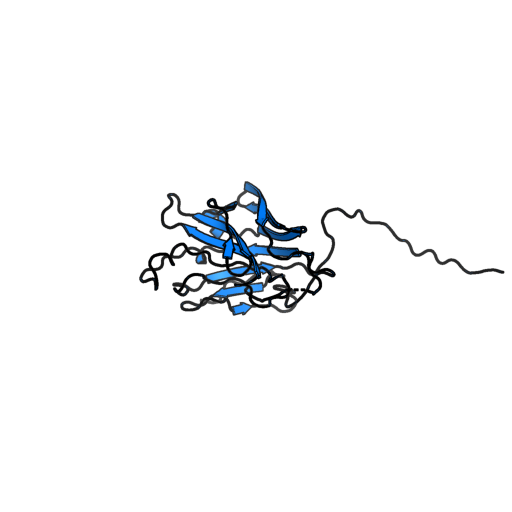GLY A CA 1
ATOM 663 C C . GLY A 1 89 ? 7.451 -0.584 -9.840 1.00 88.31 89 GLY A C 1
ATOM 664 O O . GLY A 1 89 ? 6.704 -1.073 -10.687 1.00 88.31 89 GLY A O 1
ATOM 665 N N . ALA A 1 90 ? 7.502 -1.020 -8.578 1.00 91.56 90 ALA A N 1
ATOM 666 C CA . ALA A 1 90 ? 6.719 -2.137 -8.038 1.00 91.56 90 ALA A CA 1
ATOM 667 C C . ALA A 1 90 ? 6.301 -1.914 -6.568 1.00 91.56 90 ALA A C 1
ATOM 669 O O . ALA A 1 90 ? 7.098 -1.469 -5.736 1.00 91.56 90 ALA A O 1
ATOM 670 N N . MET A 1 91 ? 5.035 -2.200 -6.255 1.00 93.88 91 MET A N 1
ATOM 671 C CA . MET A 1 91 ? 4.386 -2.049 -4.945 1.00 93.88 91 MET A CA 1
ATOM 672 C C . MET A 1 91 ? 3.222 -3.041 -4.802 1.00 93.88 91 MET A C 1
ATOM 674 O O . MET A 1 91 ? 2.837 -3.706 -5.758 1.00 93.88 91 MET A O 1
ATOM 678 N N . PHE A 1 92 ? 2.609 -3.120 -3.624 1.00 96.69 92 PHE A N 1
ATOM 679 C CA . PHE A 1 92 ? 1.280 -3.722 -3.514 1.00 96.69 92 PHE A CA 1
ATOM 680 C C . PHE A 1 92 ? 0.208 -2.642 -3.695 1.00 96.69 92 PHE A C 1
ATOM 682 O O . PHE A 1 92 ? 0.284 -1.574 -3.082 1.00 96.69 92 PHE A O 1
ATOM 689 N N . GLY A 1 93 ? -0.782 -2.912 -4.539 1.00 97.06 93 GLY A N 1
ATOM 690 C CA . GLY A 1 93 ? -2.031 -2.162 -4.585 1.00 97.06 93 GLY A CA 1
ATOM 691 C C . GLY A 1 93 ? -3.002 -2.670 -3.517 1.00 97.06 93 GLY A C 1
ATOM 692 O O . GLY A 1 93 ? -2.946 -3.840 -3.137 1.00 97.06 93 GLY A O 1
ATOM 693 N N . TRP A 1 94 ? -3.900 -1.814 -3.034 1.00 98.38 94 TRP A N 1
ATOM 694 C CA . TRP A 1 94 ? -4.996 -2.195 -2.140 1.00 98.38 94 TRP A CA 1
ATOM 695 C C . TRP A 1 94 ? -6.271 -1.393 -2.423 1.00 98.38 94 TRP A C 1
ATOM 697 O O . TRP A 1 94 ? -6.187 -0.267 -2.904 1.00 98.38 94 TRP A O 1
ATOM 707 N N . ARG A 1 95 ? -7.457 -1.940 -2.134 1.00 98.19 95 ARG A N 1
ATOM 708 C CA . ARG A 1 95 ? -8.744 -1.212 -2.235 1.00 98.19 95 ARG A CA 1
ATOM 709 C C . ARG A 1 95 ? -9.843 -1.877 -1.411 1.00 98.19 95 ARG A C 1
ATOM 711 O O . ARG A 1 95 ? -9.758 -3.070 -1.130 1.00 98.19 95 ARG A O 1
ATOM 718 N N . TRP A 1 96 ? -10.897 -1.136 -1.074 1.00 98.44 96 TRP A N 1
ATOM 719 C CA . TRP A 1 96 ? -12.077 -1.683 -0.392 1.00 98.44 96 TRP A CA 1
ATOM 720 C C . TRP A 1 96 ? -13.188 -2.020 -1.394 1.00 98.44 96 TRP A C 1
ATOM 722 O O . TRP A 1 96 ? -13.727 -1.136 -2.062 1.00 98.44 96 TRP A O 1
ATOM 732 N N . ARG A 1 97 ? -13.550 -3.304 -1.496 1.00 98.12 97 ARG A N 1
ATOM 733 C CA . ARG A 1 97 ? -14.637 -3.788 -2.355 1.00 98.12 97 ARG A CA 1
ATOM 734 C C . ARG A 1 97 ? -15.979 -3.565 -1.676 1.00 98.12 97 ARG A C 1
ATOM 736 O O . ARG A 1 97 ? -16.424 -4.346 -0.838 1.00 98.12 97 ARG A O 1
ATOM 743 N N . THR A 1 98 ? -16.634 -2.466 -2.038 1.00 97.56 98 THR A N 1
ATOM 744 C CA . THR A 1 98 ? -17.987 -2.120 -1.574 1.00 97.56 98 THR A CA 1
ATOM 745 C C . THR A 1 98 ? -19.094 -2.920 -2.272 1.00 97.56 98 THR A C 1
ATOM 747 O O . THR A 1 98 ? -20.230 -2.928 -1.782 1.00 97.56 98 THR A O 1
ATOM 750 N N . ASP A 1 99 ? -18.746 -3.579 -3.379 1.00 96.56 99 ASP A N 1
ATOM 751 C CA . ASP A 1 99 ? -19.580 -4.315 -4.333 1.00 96.56 99 ASP A CA 1
ATOM 752 C C . ASP A 1 99 ? -19.603 -5.841 -4.113 1.00 96.56 99 ASP A C 1
ATOM 754 O O . ASP A 1 99 ? -20.478 -6.519 -4.651 1.00 96.56 99 ASP A O 1
ATOM 758 N N . THR A 1 100 ? -18.691 -6.392 -3.306 1.00 97.12 100 THR A N 1
ATOM 759 C CA . THR A 1 100 ? -18.713 -7.810 -2.915 1.00 97.12 100 THR A CA 1
ATOM 760 C C . THR A 1 100 ? -19.589 -8.045 -1.679 1.00 97.12 100 THR A C 1
ATOM 762 O O . THR A 1 100 ? -19.846 -7.137 -0.883 1.00 97.12 100 THR A O 1
ATOM 765 N N . SER A 1 101 ? -20.041 -9.289 -1.491 1.00 95.94 101 SER A N 1
ATOM 766 C CA . SER A 1 101 ? -20.759 -9.729 -0.290 1.00 95.94 101 SER A CA 1
ATOM 767 C C . SER A 1 101 ? -20.157 -11.050 0.221 1.00 95.94 101 SER A C 1
ATOM 769 O O . SER A 1 101 ? -20.315 -12.066 -0.457 1.00 95.94 101 SER A O 1
ATOM 771 N N . PRO A 1 102 ? -19.447 -11.063 1.370 1.00 96.06 102 PRO A N 1
ATOM 772 C CA . PRO A 1 102 ? -19.107 -9.909 2.208 1.00 96.06 102 PRO A CA 1
ATOM 773 C C . PRO A 1 102 ? -18.198 -8.895 1.492 1.00 96.06 102 PRO A C 1
ATOM 775 O O . PRO A 1 102 ? -17.541 -9.204 0.496 1.00 96.06 102 PRO A O 1
ATOM 778 N N . ARG A 1 103 ? -18.151 -7.671 2.025 1.00 98.25 103 ARG A N 1
ATOM 779 C CA . ARG A 1 103 ? -17.166 -6.660 1.621 1.00 98.25 103 ARG A CA 1
ATOM 780 C C . ARG A 1 103 ? -15.786 -7.046 2.140 1.00 98.25 103 ARG A C 1
ATOM 782 O O . ARG A 1 103 ? -15.674 -7.538 3.263 1.00 98.25 103 ARG A O 1
ATOM 789 N N . VAL A 1 104 ? -14.761 -6.826 1.324 1.00 98.56 104 VAL A N 1
ATOM 790 C CA . VAL A 1 104 ? -13.371 -7.179 1.642 1.00 98.56 104 VAL A CA 1
ATOM 791 C C . VAL A 1 104 ? -12.404 -6.099 1.178 1.00 98.56 104 VAL A C 1
ATOM 793 O O . VAL A 1 104 ? -12.647 -5.402 0.191 1.00 98.56 104 VAL A O 1
ATOM 796 N N . LEU A 1 105 ? -11.275 -5.986 1.869 1.00 98.69 105 LEU A N 1
ATOM 797 C CA . LEU A 1 105 ? -10.110 -5.282 1.365 1.00 98.69 105 LEU A CA 1
ATOM 798 C C . LEU A 1 105 ? -9.333 -6.252 0.473 1.00 98.69 105 LEU A C 1
ATOM 800 O O . LEU A 1 105 ? -8.944 -7.335 0.909 1.00 98.69 105 LEU A O 1
ATOM 804 N N . GLU A 1 106 ? -9.120 -5.861 -0.776 1.00 98.75 106 GLU A N 1
ATOM 805 C CA . GLU A 1 106 ? -8.252 -6.570 -1.713 1.00 98.75 106 GLU A CA 1
ATOM 806 C C . GLU A 1 106 ? -6.830 -6.034 -1.624 1.00 98.75 106 GLU A C 1
ATOM 808 O O . GLU A 1 106 ? -6.631 -4.822 -1.531 1.00 98.75 106 GLU A O 1
ATOM 813 N N . ILE A 1 107 ? -5.854 -6.935 -1.725 1.00 98.75 107 ILE A N 1
ATOM 814 C CA . ILE A 1 107 ? -4.433 -6.632 -1.895 1.00 98.75 107 ILE A CA 1
ATOM 815 C C . ILE A 1 107 ? -3.954 -7.310 -3.178 1.00 98.75 107 ILE A C 1
ATOM 817 O O . ILE A 1 107 ? -4.261 -8.479 -3.422 1.00 98.75 107 ILE A O 1
ATOM 821 N N . VAL A 1 108 ? -3.186 -6.592 -3.996 1.00 98.56 108 VAL A N 1
ATOM 822 C CA . VAL A 1 108 ? -2.764 -7.049 -5.323 1.00 98.56 108 VAL A CA 1
ATOM 823 C C . VAL A 1 108 ? -1.295 -6.693 -5.605 1.00 98.56 108 VAL A C 1
ATOM 825 O O . VAL A 1 108 ? -0.833 -5.637 -5.170 1.00 98.56 108 VAL A O 1
ATOM 828 N N . PRO A 1 109 ? -0.536 -7.519 -6.345 1.00 98.12 109 PRO A N 1
ATOM 829 C CA . PRO A 1 109 ? 0.689 -7.091 -7.013 1.00 98.12 109 PRO A CA 1
ATOM 830 C C . PRO A 1 109 ? 0.401 -5.915 -7.942 1.00 98.12 109 PRO A C 1
ATOM 832 O O . PRO A 1 109 ? -0.523 -5.988 -8.751 1.00 98.12 109 PRO A O 1
ATOM 835 N N . TYR A 1 110 ? 1.198 -4.856 -7.855 1.00 96.88 110 TYR A N 1
ATOM 836 C CA . TYR A 1 110 ? 1.081 -3.698 -8.730 1.00 96.88 110 TYR A CA 1
ATOM 837 C C . TYR A 1 110 ? 2.470 -3.301 -9.235 1.00 96.88 110 TYR A C 1
ATOM 839 O O . TYR A 1 110 ? 3.416 -3.140 -8.461 1.00 96.88 110 TYR A O 1
ATOM 847 N N . ALA A 1 111 ? 2.607 -3.122 -10.542 1.00 94.88 111 ALA A N 1
ATOM 848 C CA . ALA A 1 111 ? 3.826 -2.614 -11.154 1.00 94.88 111 ALA A CA 1
ATOM 849 C C . ALA A 1 111 ? 3.513 -1.551 -12.205 1.00 94.88 111 ALA A C 1
ATOM 851 O O . ALA A 1 111 ? 2.438 -1.537 -12.798 1.00 94.88 111 ALA A O 1
ATOM 852 N N . ASN A 1 112 ? 4.488 -0.683 -12.452 1.00 92.44 112 ASN A N 1
ATOM 853 C CA . ASN A 1 112 ? 4.487 0.236 -13.579 1.00 92.44 112 ASN A CA 1
ATOM 854 C C . ASN A 1 112 ? 5.635 -0.136 -14.515 1.00 92.44 112 ASN A C 1
ATOM 856 O O . ASN A 1 112 ? 6.779 -0.292 -14.078 1.00 92.44 112 ASN A O 1
ATOM 860 N N . ALA A 1 113 ? 5.316 -0.279 -15.800 1.00 90.50 113 ALA A N 1
ATOM 861 C CA . ALA A 1 113 ? 6.244 -0.657 -16.855 1.00 90.50 113 ALA A CA 1
ATOM 862 C C . ALA A 1 113 ? 6.192 0.388 -17.980 1.00 90.50 113 ALA A C 1
ATOM 864 O O . ALA A 1 113 ? 5.322 0.352 -18.848 1.00 90.50 113 ALA A O 1
ATOM 865 N N . ASN A 1 114 ? 7.119 1.348 -17.952 1.00 89.12 114 ASN A N 1
ATOM 866 C CA . ASN A 1 114 ? 7.164 2.524 -18.830 1.00 89.12 114 ASN A CA 1
ATOM 867 C C . ASN A 1 114 ? 5.844 3.326 -18.871 1.00 89.12 114 ASN A C 1
ATOM 869 O O . ASN A 1 114 ? 5.429 3.792 -19.929 1.00 89.12 114 ASN A O 1
ATOM 873 N N . GLY A 1 115 ? 5.195 3.491 -17.716 1.00 90.31 115 GLY A N 1
ATOM 874 C CA . GLY A 1 115 ? 3.909 4.181 -17.559 1.00 90.31 115 GLY A CA 1
ATOM 875 C C . GLY A 1 115 ? 2.676 3.298 -17.779 1.00 90.31 115 GLY A C 1
ATOM 876 O O . GLY A 1 115 ? 1.559 3.750 -17.548 1.00 90.31 115 GLY A O 1
ATOM 877 N N . VAL A 1 116 ? 2.846 2.037 -18.193 1.00 93.56 116 VAL A N 1
ATOM 878 C CA . VAL A 1 116 ? 1.744 1.068 -18.248 1.00 93.56 116 VAL A CA 1
ATOM 879 C C . VAL A 1 116 ? 1.554 0.456 -16.863 1.00 93.56 116 VAL A C 1
ATOM 881 O O . VAL A 1 116 ? 2.458 -0.209 -16.355 1.00 93.56 116 VAL A O 1
ATOM 884 N N . HIS A 1 117 ? 0.380 0.670 -16.268 1.00 94.25 117 HIS A N 1
ATOM 885 C CA . HIS A 1 117 ? -0.023 0.031 -15.015 1.00 94.25 117 HIS A CA 1
ATOM 886 C C . HIS A 1 117 ? -0.244 -1.478 -15.233 1.00 94.25 117 HIS A C 1
ATOM 888 O O . HIS A 1 117 ? -0.853 -1.882 -16.224 1.00 94.25 117 HIS A O 1
ATOM 894 N N . GLN A 1 118 ? 0.228 -2.310 -14.307 1.00 96.44 118 GLN A N 1
ATOM 895 C CA . GLN A 1 118 ? 0.141 -3.770 -14.366 1.00 96.44 118 GLN A CA 1
ATOM 896 C C . GLN A 1 118 ? -0.332 -4.334 -13.026 1.00 96.44 118 GLN A C 1
ATOM 898 O O . GLN A 1 118 ? 0.276 -4.073 -11.991 1.00 96.44 118 GLN A O 1
ATOM 903 N N . TYR A 1 119 ? -1.392 -5.137 -13.064 1.00 96.94 119 TYR A N 1
ATOM 904 C CA . TYR A 1 119 ? -1.935 -5.904 -11.942 1.00 96.94 119 TYR A CA 1
ATOM 905 C C . TYR A 1 119 ? -2.776 -7.075 -12.498 1.00 96.94 119 TYR A C 1
ATOM 907 O O . TYR A 1 119 ? -3.343 -6.937 -13.585 1.00 96.94 119 TYR A O 1
ATOM 915 N N . PRO A 1 120 ? -2.854 -8.235 -11.817 1.00 96.00 120 PRO A N 1
ATOM 916 C CA . PRO A 1 120 ? -3.785 -9.309 -12.172 1.00 96.00 120 PRO A CA 1
ATOM 917 C C . PRO A 1 120 ? -5.257 -8.910 -11.962 1.00 96.00 120 PRO A C 1
ATOM 919 O O . PRO A 1 120 ? -5.571 -8.006 -11.190 1.00 96.00 120 PRO A O 1
ATOM 922 N N . GLU A 1 121 ? -6.171 -9.628 -12.623 1.00 93.62 121 GLU A N 1
ATOM 923 C CA . GLU A 1 121 ? -7.626 -9.428 -12.492 1.00 93.62 121 GLU A CA 1
ATOM 924 C C . GLU A 1 121 ? -8.156 -9.792 -11.092 1.00 93.62 121 GLU A C 1
ATOM 926 O O . GLU A 1 121 ? -9.099 -9.175 -10.596 1.00 93.62 121 GLU A O 1
ATOM 931 N N . SER A 1 122 ? -7.538 -10.786 -10.448 1.00 94.94 122 SER A N 1
ATOM 932 C CA . SER A 1 122 ? -7.852 -11.249 -9.095 1.00 94.94 122 SER A CA 1
ATOM 933 C C . SER A 1 122 ? -6.884 -10.676 -8.060 1.00 94.94 122 SER A C 1
ATOM 935 O O . SER A 1 122 ? -5.673 -10.634 -8.288 1.00 94.94 122 SER A O 1
ATOM 937 N N . ALA A 1 123 ? -7.399 -10.330 -6.879 1.00 97.75 123 ALA A N 1
ATOM 938 C CA . ALA A 1 123 ? -6.567 -10.045 -5.713 1.00 97.75 123 ALA A CA 1
ATOM 939 C C . ALA A 1 123 ? -5.694 -11.254 -5.325 1.00 97.75 123 ALA A C 1
ATOM 941 O O . ALA A 1 123 ? -6.085 -12.402 -5.531 1.00 97.75 123 ALA A O 1
ATOM 942 N N . LEU A 1 124 ? -4.529 -10.980 -4.735 1.00 98.00 124 LEU A N 1
ATOM 943 C CA . LEU A 1 124 ? -3.623 -11.993 -4.183 1.00 98.00 124 LEU A CA 1
ATOM 944 C C . LEU A 1 124 ? -4.004 -12.360 -2.743 1.00 98.00 124 LEU A C 1
ATOM 946 O O . LEU A 1 124 ? -3.899 -13.513 -2.351 1.00 98.00 124 LEU A O 1
ATOM 950 N N . VAL A 1 125 ? -4.475 -11.384 -1.962 1.00 98.38 125 VAL A N 1
ATOM 951 C CA . VAL A 1 125 ? -5.015 -11.594 -0.611 1.00 98.38 125 VAL A CA 1
ATOM 952 C C . VAL A 1 125 ? -6.300 -10.788 -0.456 1.00 98.38 125 VAL A C 1
ATOM 954 O O . VAL A 1 125 ? -6.381 -9.638 -0.894 1.00 98.38 125 VAL A O 1
ATOM 957 N N . THR A 1 126 ? -7.292 -11.378 0.210 1.00 98.44 126 THR A N 1
ATOM 958 C CA . THR A 1 126 ? -8.480 -10.681 0.713 1.00 98.44 126 THR A CA 1
ATOM 959 C C . THR A 1 126 ? -8.507 -10.687 2.242 1.00 98.44 126 THR A C 1
ATOM 961 O O . THR A 1 126 ? -8.221 -11.702 2.893 1.00 98.44 126 THR A O 1
ATOM 964 N N . LEU A 1 127 ? -8.850 -9.529 2.811 1.00 98.56 127 LEU A N 1
ATOM 965 C CA . LEU A 1 127 ? -9.030 -9.307 4.245 1.00 98.56 127 LEU A CA 1
ATOM 966 C C . LEU A 1 127 ? -10.471 -8.853 4.518 1.00 98.56 127 LEU A C 1
ATOM 968 O O . LEU A 1 127 ? -10.990 -7.956 3.855 1.00 98.56 127 LEU A O 1
ATOM 972 N N . SER A 1 128 ? -11.119 -9.482 5.490 1.00 98.44 128 SER A N 1
ATOM 973 C CA . SER A 1 128 ? -12.430 -9.097 6.016 1.00 98.44 128 SER A CA 1
ATOM 974 C C . SER A 1 128 ? -12.330 -7.941 7.022 1.00 98.44 128 SER A C 1
ATOM 976 O O . SER A 1 128 ? -11.236 -7.547 7.427 1.00 98.44 128 SER A O 1
ATOM 978 N N . HIS A 1 129 ? -13.478 -7.428 7.475 1.00 97.81 129 HIS A N 1
ATOM 979 C CA . HIS A 1 129 ? -13.539 -6.503 8.614 1.00 97.81 129 HIS A CA 1
ATOM 980 C C . HIS A 1 129 ? -12.827 -7.076 9.852 1.00 97.81 129 HIS A C 1
ATOM 982 O O . HIS A 1 129 ? -12.014 -6.395 10.470 1.00 97.81 129 HIS A O 1
ATOM 988 N N . ASP A 1 130 ? -13.070 -8.350 10.172 1.00 98.12 130 ASP A N 1
ATOM 989 C CA . ASP A 1 130 ? -12.511 -8.999 11.361 1.00 98.12 130 ASP A CA 1
ATOM 990 C C . ASP A 1 130 ? -10.986 -9.169 11.256 1.00 98.12 130 ASP A C 1
ATOM 992 O O . ASP A 1 130 ? -10.279 -8.981 12.246 1.00 98.12 130 ASP A O 1
ATOM 996 N N . ASP A 1 131 ? -10.457 -9.435 10.054 1.00 98.12 131 ASP A N 1
ATOM 997 C CA . ASP A 1 131 ? -9.010 -9.419 9.791 1.00 98.12 131 ASP A CA 1
ATOM 998 C C . ASP A 1 131 ? -8.411 -8.021 10.065 1.00 98.12 131 ASP A C 1
ATOM 1000 O O . ASP A 1 131 ? -7.388 -7.895 10.742 1.00 98.12 131 ASP A O 1
ATOM 1004 N N . LEU A 1 132 ? -9.062 -6.952 9.587 1.00 97.69 132 LEU A N 1
ATOM 1005 C CA . LEU A 1 132 ? -8.613 -5.571 9.813 1.00 97.69 132 LEU A CA 1
ATOM 1006 C C . LEU A 1 132 ? -8.717 -5.159 11.291 1.00 97.69 132 LEU A C 1
ATOM 1008 O O . LEU A 1 132 ? -7.833 -4.465 11.794 1.00 97.69 132 LEU A O 1
ATOM 1012 N N . VAL A 1 133 ? -9.757 -5.603 12.005 1.00 96.44 133 VAL A N 1
ATOM 1013 C CA . VAL A 1 133 ? -9.934 -5.387 13.454 1.00 96.44 133 VAL A CA 1
ATOM 1014 C C . VAL A 1 133 ? -8.885 -6.149 14.267 1.00 96.44 133 VAL A C 1
ATOM 1016 O O . VAL A 1 133 ? -8.393 -5.620 15.265 1.00 96.44 133 VAL A O 1
ATOM 1019 N N . ALA A 1 134 ? -8.494 -7.351 13.834 1.00 95.62 134 ALA A N 1
ATOM 1020 C CA . ALA A 1 134 ? -7.427 -8.127 14.466 1.00 95.62 134 ALA A CA 1
ATOM 1021 C C . ALA A 1 134 ? -6.052 -7.442 14.376 1.00 95.62 134 ALA A C 1
ATOM 1023 O O . ALA A 1 134 ? -5.176 -7.736 15.191 1.00 95.62 134 ALA A O 1
ATOM 1024 N N . ALA A 1 135 ? -5.863 -6.538 13.403 1.00 92.75 135 ALA A N 1
ATOM 1025 C CA . ALA A 1 135 ? -4.660 -5.724 13.213 1.00 92.75 135 ALA A CA 1
ATOM 1026 C C . ALA A 1 135 ? -3.347 -6.543 13.184 1.00 92.75 135 ALA A C 1
ATOM 1028 O O . ALA A 1 135 ? -2.283 -6.062 13.586 1.00 92.75 135 ALA A O 1
ATOM 1029 N N . ALA A 1 136 ? -3.420 -7.796 12.721 1.00 94.00 136 ALA A N 1
ATOM 1030 C CA . ALA A 1 136 ? -2.275 -8.694 12.679 1.00 94.00 136 ALA A CA 1
ATOM 1031 C C . ALA A 1 136 ? -1.274 -8.245 11.594 1.00 94.00 136 ALA A C 1
ATOM 1033 O O . ALA A 1 136 ? -1.686 -7.903 10.481 1.00 94.00 136 ALA A O 1
ATOM 1034 N N . PRO A 1 137 ? 0.039 -8.243 11.881 1.00 94.69 137 PRO A N 1
ATOM 1035 C CA . PRO A 1 137 ? 1.042 -7.845 10.907 1.00 94.69 137 PRO A CA 1
ATOM 1036 C C . PRO A 1 137 ? 1.256 -8.944 9.866 1.00 94.69 137 PRO A C 1
ATOM 1038 O O . PRO A 1 137 ? 1.654 -10.058 10.205 1.00 94.69 137 PRO A O 1
ATOM 1041 N N . LEU A 1 138 ? 1.069 -8.598 8.594 1.00 97.00 138 LEU A N 1
ATOM 1042 C CA . LEU A 1 138 ? 1.520 -9.420 7.472 1.00 97.00 138 LEU A CA 1
ATOM 1043 C C . LEU A 1 138 ? 2.863 -8.890 6.967 1.00 97.00 138 LEU A C 1
ATOM 1045 O O . LEU A 1 138 ? 3.133 -7.686 7.012 1.00 97.00 138 LEU A O 1
ATOM 1049 N N . ARG A 1 139 ? 3.719 -9.791 6.495 1.00 96.75 139 ARG A N 1
ATOM 1050 C CA . ARG A 1 139 ? 4.994 -9.475 5.858 1.00 96.75 139 ARG A CA 1
ATOM 1051 C C . ARG A 1 139 ? 4.801 -9.399 4.356 1.00 96.75 139 ARG A C 1
ATOM 1053 O O . ARG A 1 139 ? 4.305 -10.331 3.742 1.00 96.75 139 ARG A O 1
ATOM 1060 N N . TYR A 1 140 ? 5.248 -8.300 3.777 1.00 95.69 140 TYR A N 1
ATOM 1061 C CA . TYR A 1 140 ? 5.200 -8.015 2.353 1.00 95.69 140 TYR A CA 1
ATOM 1062 C C . TYR A 1 140 ? 6.629 -8.023 1.836 1.00 95.69 140 TYR A C 1
ATOM 1064 O O . TYR A 1 140 ? 7.506 -7.385 2.427 1.00 95.69 140 TYR A O 1
ATOM 1072 N N . SER A 1 141 ? 6.877 -8.713 0.728 1.00 93.31 141 SER A N 1
ATOM 1073 C CA . SER A 1 141 ? 8.153 -8.625 0.024 1.00 93.31 141 SER A CA 1
ATOM 1074 C C . SER A 1 141 ? 7.962 -8.436 -1.474 1.00 93.31 141 SER A C 1
ATOM 1076 O O . SER A 1 141 ? 7.012 -8.935 -2.079 1.00 93.31 141 SER A O 1
ATOM 1078 N N . ILE A 1 142 ? 8.877 -7.665 -2.055 1.00 91.38 142 ILE A N 1
ATOM 1079 C CA . ILE A 1 142 ? 8.967 -7.401 -3.486 1.00 91.38 142 ILE A CA 1
ATOM 1080 C C . ILE A 1 142 ? 10.435 -7.561 -3.870 1.00 91.38 142 ILE A C 1
ATOM 1082 O O . ILE A 1 142 ? 11.297 -6.898 -3.290 1.00 91.38 142 ILE A O 1
ATOM 1086 N N . GLN A 1 143 ? 10.725 -8.430 -4.833 1.00 89.38 143 GLN A N 1
ATOM 1087 C CA . GLN A 1 143 ? 12.068 -8.725 -5.328 1.00 89.38 143 GLN A CA 1
ATOM 1088 C C . GLN A 1 143 ? 12.130 -8.556 -6.849 1.00 89.38 143 GLN A C 1
ATOM 1090 O O . GLN A 1 143 ? 11.182 -8.869 -7.563 1.00 89.38 143 GLN A O 1
ATOM 1095 N N . ILE A 1 144 ? 13.272 -8.101 -7.354 1.00 87.50 144 ILE A N 1
ATOM 1096 C CA . ILE A 1 144 ? 13.612 -8.105 -8.776 1.00 87.50 144 ILE A CA 1
ATOM 1097 C C . ILE A 1 144 ? 14.308 -9.426 -9.114 1.00 87.50 144 ILE A C 1
ATOM 1099 O O . ILE A 1 144 ? 15.302 -9.792 -8.485 1.00 87.50 144 ILE A O 1
ATOM 1103 N N . ASP A 1 145 ? 13.802 -10.117 -10.131 1.00 86.81 145 ASP A N 1
ATOM 1104 C CA . ASP A 1 145 ? 14.398 -11.324 -10.701 1.00 86.81 145 ASP A CA 1
ATOM 1105 C C . ASP A 1 145 ? 14.487 -11.172 -12.226 1.00 86.81 145 ASP A C 1
ATOM 1107 O O . ASP A 1 145 ? 13.557 -11.498 -12.967 1.00 86.81 145 ASP A O 1
ATOM 1111 N N . GLY A 1 146 ? 15.590 -10.579 -12.696 1.00 85.06 146 GLY A N 1
ATOM 1112 C CA . GLY A 1 146 ? 15.846 -10.338 -14.115 1.00 85.06 146 GLY A CA 1
ATOM 1113 C C . GLY A 1 146 ? 14.770 -9.472 -14.779 1.00 85.06 146 GLY A C 1
ATOM 1114 O O . GLY A 1 146 ? 14.716 -8.259 -14.572 1.00 85.06 146 GLY A O 1
ATOM 1115 N N . SER A 1 147 ? 13.926 -10.100 -15.599 1.00 88.31 147 SER A N 1
ATOM 1116 C CA . SER A 1 147 ? 12.817 -9.479 -16.338 1.00 88.31 147 SER A CA 1
ATOM 1117 C C . SER A 1 147 ? 11.448 -9.614 -15.650 1.00 88.31 147 SER A C 1
ATOM 1119 O O . SER A 1 147 ? 10.419 -9.356 -16.279 1.00 88.31 147 SER A O 1
ATOM 1121 N N . ALA A 1 148 ? 11.413 -9.961 -14.360 1.00 91.81 148 ALA A N 1
ATOM 1122 C CA . ALA A 1 148 ? 10.198 -9.977 -13.550 1.00 91.81 148 ALA A CA 1
ATOM 1123 C C . ALA A 1 148 ? 10.374 -9.281 -12.191 1.00 91.81 148 ALA A C 1
ATOM 1125 O O . ALA A 1 148 ? 11.466 -9.229 -11.619 1.00 91.81 148 ALA A O 1
ATOM 1126 N N . TYR A 1 149 ? 9.257 -8.801 -11.650 1.00 93.12 149 TYR A N 1
ATOM 1127 C CA . TYR A 1 149 ? 9.080 -8.559 -10.223 1.00 93.12 149 TYR A CA 1
ATOM 1128 C C . TYR A 1 149 ? 8.428 -9.795 -9.594 1.00 93.12 149 TYR A C 1
ATOM 1130 O O . TYR A 1 149 ? 7.454 -10.322 -10.135 1.00 93.12 149 TYR A O 1
ATOM 1138 N N . ARG A 1 150 ? 8.940 -10.246 -8.448 1.00 95.25 150 ARG A N 1
ATOM 1139 C CA . ARG A 1 150 ? 8.345 -11.278 -7.590 1.00 95.25 150 ARG A CA 1
ATOM 1140 C C . ARG A 1 150 ? 7.741 -10.614 -6.362 1.00 95.25 150 ARG A C 1
ATOM 1142 O O . ARG A 1 150 ? 8.409 -9.811 -5.717 1.00 95.25 150 ARG A O 1
ATOM 1149 N N . PHE A 1 151 ? 6.511 -10.975 -6.035 1.00 97.69 151 PHE A N 1
ATOM 1150 C CA . PHE A 1 151 ? 5.767 -10.487 -4.878 1.00 97.69 151 PHE A CA 1
ATOM 1151 C C . PHE A 1 151 ? 5.456 -11.663 -3.955 1.00 97.69 151 PHE A C 1
ATOM 1153 O O . PHE A 1 151 ? 5.088 -12.730 -4.450 1.00 97.69 151 PHE A O 1
ATOM 1160 N N . ALA A 1 152 ? 5.555 -11.463 -2.641 1.00 98.12 152 ALA A N 1
ATOM 1161 C CA . ALA A 1 152 ? 5.047 -12.410 -1.651 1.00 98.12 152 ALA A CA 1
ATOM 1162 C C . ALA A 1 152 ? 4.389 -11.701 -0.458 1.00 98.12 152 ALA A C 1
ATOM 1164 O O . ALA A 1 152 ? 4.821 -10.610 -0.066 1.00 98.12 152 ALA A O 1
ATOM 1165 N N . ILE A 1 153 ? 3.359 -12.336 0.106 1.00 98.50 153 ILE A N 1
ATOM 1166 C CA . ILE A 1 153 ? 2.701 -11.952 1.357 1.00 98.50 153 ILE A CA 1
ATOM 1167 C C . ILE A 1 153 ? 2.710 -13.166 2.293 1.00 98.50 153 ILE A C 1
ATOM 1169 O O . ILE A 1 153 ? 2.153 -14.210 1.958 1.00 98.50 153 ILE A O 1
ATOM 1173 N N . ASP A 1 154 ? 3.318 -13.006 3.468 1.00 98.38 154 ASP A N 1
ATOM 1174 C CA . ASP A 1 154 ? 3.518 -14.051 4.476 1.00 98.38 154 ASP A CA 1
ATOM 1175 C C . ASP A 1 154 ? 2.930 -13.634 5.835 1.00 98.38 154 ASP A C 1
ATOM 1177 O O . ASP A 1 154 ? 3.136 -12.505 6.289 1.00 98.38 154 ASP A O 1
ATOM 1181 N N . GLY A 1 155 ? 2.262 -14.542 6.546 1.00 97.56 155 GLY A N 1
ATOM 1182 C CA . GLY A 1 155 ? 1.864 -14.326 7.942 1.00 97.56 155 GLY A CA 1
ATOM 1183 C C . GLY A 1 155 ? 0.700 -15.199 8.401 1.00 97.56 155 GLY A C 1
ATOM 1184 O O . GLY A 1 155 ? 0.258 -16.088 7.684 1.00 97.56 155 GLY A O 1
ATOM 1185 N N . THR A 1 156 ? 0.178 -14.910 9.593 1.00 97.81 156 THR A N 1
ATOM 1186 C CA . THR A 1 156 ? -0.987 -15.600 10.168 1.00 97.81 156 THR A CA 1
ATOM 1187 C C . THR A 1 156 ? -1.958 -14.565 10.724 1.00 97.81 156 THR A C 1
ATOM 1189 O O . THR A 1 156 ? -1.558 -13.678 11.481 1.00 97.81 156 THR A O 1
ATOM 1192 N N . ILE A 1 157 ? -3.241 -14.680 10.385 1.00 96.12 157 ILE A N 1
ATOM 1193 C CA . ILE A 1 157 ? -4.300 -13.757 10.806 1.00 96.12 157 ILE A CA 1
ATOM 1194 C C . ILE A 1 157 ? -5.526 -14.549 11.268 1.00 96.12 157 ILE A C 1
ATOM 1196 O O . ILE A 1 157 ? -6.001 -15.433 10.566 1.00 96.12 157 ILE A O 1
ATOM 1200 N N . LEU A 1 158 ? -5.989 -14.313 12.501 1.00 96.44 158 LEU A N 1
ATOM 1201 C CA . LEU A 1 158 ? -7.091 -15.069 13.133 1.00 96.44 158 LEU A CA 1
ATOM 1202 C C . LEU A 1 158 ? -6.942 -16.615 13.090 1.00 96.44 158 LEU A C 1
ATOM 1204 O O . LEU A 1 158 ? -7.927 -17.343 13.157 1.00 96.44 158 LEU A O 1
ATOM 1208 N N . GLY A 1 159 ? -5.708 -17.127 12.998 1.00 95.56 159 GLY A N 1
ATOM 1209 C CA . GLY A 1 159 ? -5.413 -18.563 12.867 1.00 95.56 159 GLY A CA 1
ATOM 1210 C C . GLY A 1 159 ? -5.447 -19.111 11.432 1.00 95.56 159 GLY A C 1
ATOM 1211 O O . GLY A 1 159 ? -5.219 -20.302 11.240 1.00 95.56 159 GLY A O 1
ATOM 1212 N N . ARG A 1 160 ? -5.698 -18.261 10.429 1.00 96.75 160 ARG A N 1
ATOM 1213 C CA . ARG A 1 160 ? -5.489 -18.538 9.001 1.00 96.75 160 ARG A CA 1
ATOM 1214 C C . ARG A 1 160 ? -4.070 -18.130 8.613 1.00 96.75 160 ARG A C 1
ATOM 1216 O O . ARG A 1 160 ? -3.720 -16.956 8.734 1.00 96.75 160 ARG A O 1
ATOM 1223 N N . ASP A 1 161 ? -3.285 -19.075 8.113 1.00 97.75 161 ASP A N 1
ATOM 1224 C CA . ASP A 1 161 ? -1.993 -18.780 7.490 1.00 97.75 161 ASP A CA 1
ATOM 1225 C C . ASP A 1 161 ? -2.179 -18.194 6.082 1.00 97.75 161 ASP A C 1
ATOM 1227 O O . ASP A 1 161 ? -3.135 -18.513 5.372 1.00 97.75 161 ASP A O 1
ATOM 1231 N N . ILE A 1 162 ? -1.254 -17.319 5.695 1.00 97.94 162 ILE A N 1
ATOM 1232 C CA . ILE A 1 162 ? -1.156 -16.656 4.394 1.00 97.94 162 ILE A CA 1
ATOM 1233 C C . ILE A 1 162 ? 0.286 -16.845 3.911 1.00 97.94 162 ILE A C 1
ATOM 1235 O O . ILE A 1 162 ? 1.228 -16.476 4.613 1.00 97.94 162 ILE A O 1
ATOM 1239 N N . HIS A 1 163 ? 0.448 -17.431 2.726 1.00 98.00 163 HIS A N 1
ATOM 1240 C CA . HIS A 1 163 ? 1.736 -17.639 2.058 1.00 98.00 163 HIS A CA 1
ATOM 1241 C C . HIS A 1 163 ? 1.518 -17.530 0.544 1.00 98.00 163 HIS A C 1
ATOM 1243 O O . HIS A 1 163 ? 1.515 -18.516 -0.192 1.00 98.00 163 HIS A O 1
ATOM 1249 N N . GLU A 1 164 ? 1.229 -16.310 0.099 1.00 98.50 164 GLU A N 1
ATOM 1250 C CA . GLU A 1 164 ? 0.746 -16.026 -1.251 1.00 98.50 164 GLU A CA 1
ATOM 1251 C C . GLU A 1 164 ? 1.837 -15.365 -2.089 1.00 98.50 164 GLU A C 1
ATOM 1253 O O . GLU A 1 164 ? 2.510 -14.444 -1.623 1.00 98.50 164 GLU A O 1
ATOM 1258 N N . THR A 1 165 ? 2.017 -15.804 -3.339 1.00 98.31 165 THR A N 1
ATOM 1259 C CA . THR A 1 165 ? 3.075 -15.287 -4.226 1.00 98.31 165 THR A CA 1
ATOM 1260 C C . THR A 1 165 ? 2.577 -15.009 -5.640 1.00 98.31 165 THR A C 1
ATOM 1262 O O . THR A 1 165 ? 1.651 -15.651 -6.130 1.00 98.31 165 THR A O 1
ATOM 1265 N N . ALA A 1 166 ? 3.203 -14.044 -6.314 1.00 98.19 166 ALA A N 1
ATOM 1266 C CA . ALA A 1 166 ? 2.868 -13.673 -7.686 1.00 98.19 166 ALA A CA 1
ATOM 1267 C C . ALA A 1 166 ? 4.062 -13.060 -8.429 1.00 98.19 166 ALA A C 1
ATOM 1269 O O . ALA A 1 166 ? 5.068 -12.673 -7.826 1.00 98.19 166 ALA A O 1
ATOM 1270 N N . THR A 1 167 ? 3.936 -12.921 -9.750 1.00 97.06 167 THR A N 1
ATOM 1271 C CA . THR A 1 167 ? 4.911 -12.217 -10.589 1.00 97.06 167 THR A CA 1
ATOM 1272 C C . THR A 1 167 ? 4.243 -11.211 -11.520 1.00 97.06 167 THR A C 1
ATOM 1274 O O . THR A 1 167 ? 3.131 -11.432 -11.996 1.00 97.06 167 THR A O 1
ATOM 1277 N N . LEU A 1 168 ? 4.942 -10.109 -11.804 1.00 96.62 168 LEU A N 1
ATOM 1278 C CA . LEU A 1 168 ? 4.600 -9.176 -12.883 1.00 96.62 168 LEU A CA 1
ATOM 1279 C C . LEU A 1 168 ? 5.817 -8.965 -13.799 1.00 96.62 168 LEU A C 1
ATOM 1281 O O . LEU A 1 168 ? 6.953 -9.072 -13.324 1.00 96.62 168 LEU A O 1
ATOM 1285 N N . PRO A 1 169 ? 5.619 -8.666 -15.096 1.00 93.19 169 PRO A N 1
ATOM 1286 C CA . PRO A 1 169 ? 6.714 -8.318 -15.996 1.00 93.19 169 PRO A CA 1
ATOM 1287 C C . PRO A 1 169 ? 7.494 -7.090 -15.513 1.00 93.19 169 PRO A C 1
ATOM 1289 O O . PRO A 1 169 ? 6.936 -6.168 -14.924 1.00 93.19 169 PRO A O 1
ATOM 1292 N N . ARG A 1 170 ? 8.791 -7.044 -15.819 1.00 89.88 170 ARG A N 1
ATOM 1293 C CA . ARG A 1 170 ? 9.660 -5.894 -15.556 1.00 89.88 170 ARG A CA 1
ATOM 1294 C C . ARG A 1 170 ? 10.192 -5.332 -16.871 1.00 89.88 170 ARG A C 1
ATOM 1296 O O . ARG A 1 170 ? 10.682 -6.061 -17.727 1.00 89.88 170 ARG A O 1
ATOM 1303 N N . SER A 1 171 ? 10.088 -4.018 -17.019 1.00 87.12 171 SER A N 1
ATOM 1304 C CA . SER A 1 171 ? 10.441 -3.241 -18.216 1.00 87.12 171 SER A CA 1
ATOM 1305 C C . SER A 1 171 ? 11.947 -3.071 -18.445 1.00 87.12 171 SER A C 1
ATOM 1307 O O . SER A 1 171 ? 12.366 -2.806 -19.572 1.00 87.12 171 SER A O 1
ATOM 1309 N N . CYS A 1 172 ? 12.763 -3.170 -17.394 1.00 80.50 172 CYS A N 1
ATOM 1310 C CA . CYS A 1 172 ? 14.184 -2.835 -17.452 1.00 80.50 172 CYS A CA 1
ATOM 1311 C C . CYS A 1 172 ? 15.024 -4.016 -17.990 1.00 80.50 172 CYS A C 1
ATOM 1313 O O . CYS A 1 172 ? 14.873 -5.135 -17.500 1.00 80.50 172 CYS A O 1
ATOM 1315 N N . PRO A 1 173 ? 15.967 -3.793 -18.928 1.00 62.34 173 PRO A N 1
ATOM 1316 C CA . PRO A 1 173 ? 16.684 -4.869 -19.627 1.00 62.34 173 PRO A CA 1
ATOM 1317 C C . PRO A 1 173 ? 17.793 -5.556 -18.808 1.00 62.34 173 PRO A C 1
ATOM 1319 O O . PRO A 1 173 ? 18.380 -6.531 -19.271 1.00 62.34 173 PRO A O 1
ATOM 1322 N N . SER A 1 174 ? 18.114 -5.058 -17.612 1.00 66.00 174 SER A N 1
ATOM 1323 C CA . SER A 1 174 ? 19.123 -5.633 -16.714 1.00 66.00 174 SER A CA 1
ATOM 1324 C C . SER A 1 174 ? 18.738 -5.438 -15.247 1.00 66.00 174 SER A C 1
ATOM 1326 O O . SER A 1 174 ? 17.879 -4.609 -14.922 1.00 66.00 174 SER A O 1
ATOM 1328 N N . ASN A 1 175 ? 19.389 -6.175 -14.343 1.00 65.56 175 ASN A N 1
ATOM 1329 C CA . ASN A 1 175 ? 19.300 -5.923 -12.900 1.00 65.56 175 ASN A CA 1
ATOM 1330 C C . ASN A 1 175 ? 19.700 -4.460 -12.577 1.00 65.56 175 ASN A C 1
ATOM 1332 O O . ASN A 1 175 ? 20.460 -3.868 -13.354 1.00 65.56 175 ASN A O 1
ATOM 1336 N N . PRO A 1 176 ? 19.198 -3.865 -11.475 1.00 62.62 176 PRO A N 1
ATOM 1337 C CA . PRO A 1 176 ? 19.494 -2.479 -11.114 1.00 62.62 176 PRO A CA 1
ATOM 1338 C C . PRO A 1 176 ? 20.997 -2.194 -11.039 1.00 62.62 176 PRO A C 1
ATOM 1340 O O . PRO A 1 176 ? 21.753 -2.923 -10.401 1.00 62.62 176 PRO A O 1
ATOM 1343 N N . THR A 1 177 ? 21.422 -1.116 -11.697 1.00 52.41 177 THR A N 1
ATOM 1344 C CA . THR A 1 177 ? 22.814 -0.632 -11.694 1.00 52.41 177 THR A CA 1
ATOM 1345 C C . THR A 1 177 ? 23.041 0.508 -10.702 1.00 52.41 177 THR A C 1
ATOM 1347 O O . THR A 1 177 ? 24.178 0.797 -10.335 1.00 52.41 177 THR A O 1
ATOM 1350 N N . SER A 1 178 ? 21.961 1.145 -10.252 1.00 52.97 178 SER A N 1
ATOM 1351 C CA . SER A 1 178 ? 21.922 2.090 -9.140 1.00 52.97 178 SER A CA 1
ATOM 1352 C C . SER A 1 178 ? 21.284 1.437 -7.906 1.00 52.97 178 SER A C 1
ATOM 1354 O O . SER A 1 178 ? 20.893 0.270 -7.931 1.00 52.97 178 SER A O 1
ATOM 1356 N N . THR A 1 179 ? 21.164 2.211 -6.825 1.00 52.53 179 THR A N 1
ATOM 1357 C CA . THR A 1 179 ? 20.414 1.892 -5.532 1.00 52.53 179 THR A CA 1
ATOM 1358 C C . THR A 1 179 ? 17.511 2.511 -4.997 1.00 52.53 179 THR A C 1
ATOM 1360 O O . THR A 1 179 ? 17.015 3.259 -4.108 1.00 52.53 179 THR A O 1
ATOM 1363 N N . GLY A 1 180 ? 16.372 2.085 -5.668 1.00 51.03 180 GLY A N 1
ATOM 1364 C CA . GLY A 1 180 ? 15.469 2.961 -6.446 1.00 51.03 180 GLY A CA 1
ATOM 1365 C C . GLY A 1 180 ? 14.301 3.605 -5.701 1.00 51.03 180 GLY A C 1
ATOM 1366 O O . GLY A 1 180 ? 13.158 3.553 -6.137 1.00 51.03 180 GLY A O 1
ATOM 1367 N N .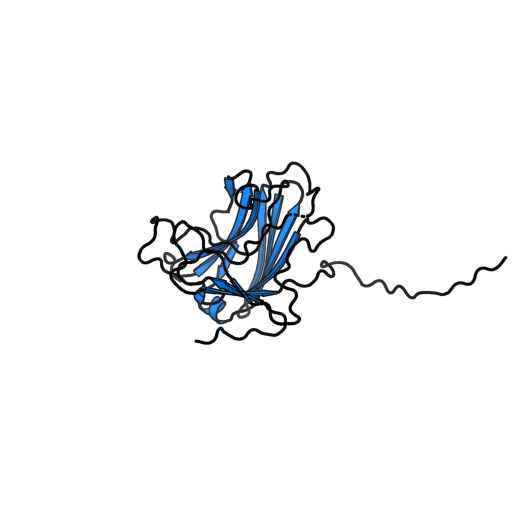 LYS A 1 181 ? 14.542 4.197 -4.540 1.00 54.41 181 LYS A N 1
ATOM 1368 C CA . LYS A 1 181 ? 13.488 4.671 -3.652 1.00 54.41 181 LYS A CA 1
ATOM 1369 C C . LYS A 1 181 ? 12.966 6.052 -4.029 1.00 54.41 181 LYS A C 1
ATOM 1371 O O . LYS A 1 181 ? 13.403 7.069 -3.496 1.00 54.41 181 LYS A O 1
ATOM 1376 N N . TRP A 1 182 ? 11.895 6.046 -4.817 1.00 54.19 182 TRP A N 1
ATOM 1377 C CA . TRP A 1 182 ? 10.765 6.906 -4.486 1.00 54.19 182 TRP A CA 1
ATOM 1378 C C . TRP A 1 182 ? 10.169 6.508 -3.129 1.00 54.19 182 TRP A C 1
ATOM 1380 O O . TRP A 1 182 ? 10.157 5.336 -2.741 1.00 54.19 182 TRP A O 1
ATOM 1390 N N . TYR A 1 183 ? 9.647 7.495 -2.407 1.00 63.19 183 TYR A N 1
ATOM 1391 C CA . TYR A 1 183 ? 9.011 7.322 -1.107 1.00 63.19 183 TYR A CA 1
ATOM 1392 C C . TYR A 1 183 ? 7.516 7.650 -1.214 1.00 63.19 183 TYR A C 1
ATOM 1394 O O . TYR A 1 183 ? 7.073 8.754 -0.918 1.00 63.19 183 TYR A O 1
ATOM 1402 N N . ALA A 1 184 ? 6.730 6.659 -1.638 1.00 55.62 184 ALA A N 1
ATOM 1403 C CA . ALA A 1 184 ? 5.284 6.630 -1.434 1.00 55.62 184 ALA A CA 1
ATOM 1404 C C . ALA A 1 184 ? 4.995 5.505 -0.442 1.00 55.62 184 ALA A C 1
ATOM 1406 O O . ALA A 1 184 ? 4.999 4.327 -0.795 1.00 55.62 184 ALA A O 1
ATOM 1407 N N . GLY A 1 185 ? 4.838 5.865 0.828 1.00 74.38 185 GLY A N 1
ATOM 1408 C CA . GLY A 1 185 ? 4.393 4.945 1.861 1.00 74.38 185 GLY A CA 1
ATOM 1409 C C . GLY A 1 185 ? 2.950 5.254 2.216 1.00 74.38 185 GLY A C 1
ATOM 1410 O O . GLY A 1 185 ? 2.697 6.353 2.689 1.00 74.38 185 GLY A O 1
ATOM 1411 N N . PHE A 1 186 ? 2.051 4.298 1.964 1.00 91.62 186 PHE A N 1
ATOM 1412 C CA . PHE A 1 186 ? 0.601 4.389 2.173 1.00 91.62 186 PHE A CA 1
ATOM 1413 C C . PHE A 1 186 ? -0.051 5.620 1.504 1.00 91.62 186 PHE A C 1
ATOM 1415 O O . PHE A 1 186 ? -0.044 6.736 2.020 1.00 91.62 186 PHE A O 1
ATOM 1422 N N . TYR A 1 187 ? -0.604 5.404 0.312 1.00 94.12 187 TYR A N 1
ATOM 1423 C CA . TYR A 1 187 ? -1.132 6.451 -0.563 1.00 94.12 187 TYR A CA 1
ATOM 1424 C C . TYR A 1 187 ? -2.533 6.082 -1.069 1.00 94.12 187 TYR A C 1
ATOM 1426 O O . TYR A 1 187 ? -2.725 4.979 -1.582 1.00 94.12 187 TYR A O 1
ATOM 1434 N N . PHE A 1 188 ? -3.498 6.992 -0.950 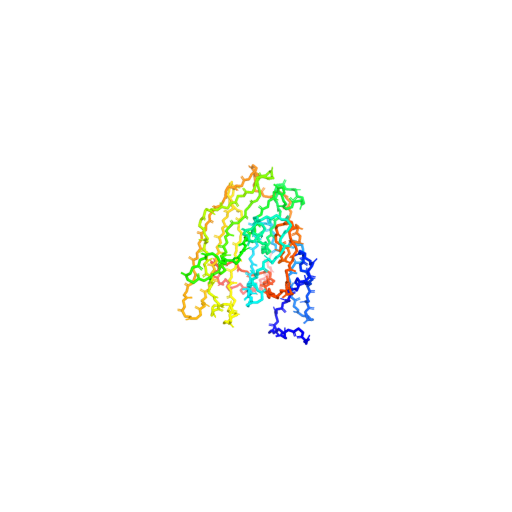1.00 96.81 188 PHE A N 1
ATOM 1435 C CA . PHE A 1 188 ? -4.850 6.839 -1.494 1.00 96.81 188 PHE A CA 1
ATOM 1436 C C . PHE A 1 188 ? -4.862 7.174 -2.995 1.00 96.81 188 PHE A C 1
ATOM 1438 O O . PHE A 1 188 ? -4.359 8.221 -3.400 1.00 96.81 188 PHE A O 1
ATOM 1445 N N . GLY A 1 189 ? -5.376 6.255 -3.811 1.00 93.56 189 GLY A N 1
ATOM 1446 C CA . GLY A 1 189 ? -5.373 6.301 -5.271 1.00 93.56 189 GLY A CA 1
ATOM 1447 C C . GLY A 1 189 ? -6.445 7.211 -5.870 1.00 93.56 189 GLY A C 1
ATOM 1448 O O . GLY A 1 189 ? -7.017 8.058 -5.189 1.00 93.56 189 GLY A O 1
ATOM 1449 N N . GLY A 1 190 ? -6.695 7.021 -7.163 1.00 92.06 190 GLY A N 1
ATOM 1450 C CA . GLY A 1 190 ? -7.668 7.773 -7.944 1.00 92.06 190 GLY A CA 1
ATOM 1451 C C . GLY A 1 190 ? -7.340 9.258 -8.114 1.00 92.06 190 GLY A C 1
ATOM 1452 O O . GLY A 1 190 ? -6.261 9.750 -7.781 1.00 92.06 190 GLY A O 1
ATOM 1453 N N . THR A 1 191 ? -8.325 9.980 -8.639 1.00 96.12 191 THR A N 1
ATOM 1454 C CA . THR A 1 191 ? -8.401 11.451 -8.660 1.00 96.12 191 THR A CA 1
ATOM 1455 C C . THR A 1 191 ? -9.253 12.010 -7.509 1.00 96.12 191 THR A C 1
ATOM 1457 O O . THR A 1 191 ? -9.382 13.225 -7.344 1.00 96.12 191 THR A O 1
ATOM 1460 N N . SER A 1 192 ? -9.824 11.125 -6.690 1.00 97.44 192 SER A N 1
ATOM 1461 C CA . SER A 1 192 ? -10.474 11.430 -5.414 1.00 97.44 192 SER A CA 1
ATOM 1462 C C . SER A 1 192 ? -9.479 11.354 -4.262 1.00 97.44 192 SER A C 1
ATOM 1464 O O . SER A 1 192 ? -8.590 10.513 -4.254 1.00 97.44 192 SER A O 1
ATOM 1466 N N . THR A 1 193 ? -9.663 12.184 -3.240 1.00 98.06 193 THR A N 1
ATOM 1467 C CA . THR A 1 193 ? -8.873 12.127 -2.001 1.00 98.06 193 THR A CA 1
ATOM 1468 C C . THR A 1 193 ? -9.552 11.271 -0.928 1.00 98.06 193 THR A C 1
ATOM 1470 O O . THR A 1 193 ? -10.743 10.963 -1.021 1.00 98.06 193 THR A O 1
ATOM 1473 N N . ALA A 1 194 ? -8.810 10.892 0.118 1.00 97.88 194 ALA A N 1
ATOM 1474 C CA . ALA A 1 194 ? -9.324 10.030 1.180 1.00 97.88 194 ALA A CA 1
ATOM 1475 C C . ALA A 1 194 ? -10.564 10.650 1.883 1.00 97.88 194 ALA A C 1
ATOM 1477 O O . ALA A 1 194 ? -10.477 11.765 2.417 1.00 97.88 194 ALA A O 1
ATOM 1478 N N . PRO A 1 195 ? -11.723 9.954 1.941 1.00 97.94 195 PRO A N 1
ATOM 1479 C CA . PRO A 1 195 ? -12.969 10.491 2.516 1.00 97.94 195 PRO A CA 1
ATOM 1480 C C . PRO A 1 195 ? -12.964 10.521 4.057 1.00 97.94 195 PRO A C 1
ATOM 1482 O O . PRO A 1 195 ? -13.785 11.184 4.705 1.00 97.94 195 PRO A O 1
ATOM 1485 N N . SER A 1 196 ? -12.019 9.811 4.662 1.00 97.69 196 SER A N 1
ATOM 1486 C CA . SER A 1 196 ? -11.771 9.666 6.093 1.00 97.69 196 SER A CA 1
ATOM 1487 C C . SER A 1 196 ? -10.267 9.752 6.352 1.00 97.69 196 SER A C 1
ATOM 1489 O O . SER A 1 196 ? -9.460 9.588 5.441 1.00 97.69 196 SER A O 1
ATOM 1491 N N . GLN A 1 197 ? -9.891 10.017 7.602 1.00 97.81 197 GLN A N 1
ATOM 1492 C CA . GLN A 1 197 ? -8.511 9.844 8.048 1.00 97.81 197 GLN A CA 1
ATOM 1493 C C . GLN A 1 197 ? -8.207 8.337 8.116 1.00 97.81 197 GLN A C 1
ATOM 1495 O O . GLN A 1 197 ? -9.020 7.582 8.655 1.00 97.81 197 GLN A O 1
ATOM 1500 N N . MET A 1 198 ? -7.068 7.908 7.572 1.00 97.12 198 MET A N 1
ATOM 1501 C CA . MET A 1 198 ? -6.686 6.496 7.457 1.00 97.12 198 MET A CA 1
ATOM 1502 C C . MET A 1 198 ? -5.360 6.228 8.159 1.00 97.12 198 MET A C 1
ATOM 1504 O O . MET A 1 198 ? -4.383 6.941 7.932 1.00 97.12 198 MET A O 1
ATOM 1508 N N . TYR A 1 199 ? -5.320 5.165 8.957 1.00 94.94 199 TYR A N 1
ATOM 1509 C CA . TYR A 1 199 ? -4.158 4.730 9.722 1.00 94.94 199 TYR A CA 1
ATOM 1510 C C . TYR A 1 199 ? -3.663 3.360 9.260 1.00 94.94 199 TYR A C 1
ATOM 1512 O O . TYR A 1 199 ? -4.444 2.415 9.116 1.00 94.94 199 TYR A O 1
ATOM 1520 N N . ALA A 1 200 ? -2.348 3.238 9.128 1.00 94.81 200 ALA A N 1
ATOM 1521 C CA . ALA A 1 200 ? -1.653 1.968 8.963 1.00 94.81 200 ALA A CA 1
ATOM 1522 C C . ALA A 1 200 ? -0.326 1.985 9.733 1.00 94.81 200 ALA A C 1
ATOM 1524 O O . ALA A 1 200 ? 0.198 3.057 10.049 1.00 94.81 200 ALA A O 1
ATOM 1525 N N . TYR A 1 201 ? 0.238 0.813 10.023 1.00 92.75 201 TYR A N 1
ATOM 1526 C CA . TYR A 1 201 ? 1.526 0.696 10.718 1.00 92.75 201 TYR A CA 1
ATOM 1527 C C . TYR A 1 201 ? 2.534 -0.068 9.873 1.00 92.75 201 TYR A C 1
ATOM 1529 O O . TYR A 1 201 ? 2.184 -1.024 9.186 1.00 92.75 201 TYR A O 1
ATOM 1537 N N . VAL A 1 202 ? 3.796 0.350 9.944 1.00 91.75 202 VAL A N 1
ATOM 1538 C CA . VAL A 1 202 ? 4.909 -0.274 9.230 1.00 91.75 202 VAL A CA 1
ATOM 1539 C C . VAL A 1 202 ? 6.092 -0.523 10.157 1.00 91.75 202 VAL A C 1
ATOM 1541 O O . VAL A 1 202 ? 6.472 0.326 10.971 1.00 91.75 202 VAL A O 1
ATOM 1544 N N . ARG A 1 203 ? 6.711 -1.688 9.984 1.00 88.81 203 ARG A N 1
ATOM 1545 C CA . ARG A 1 203 ? 8.016 -2.028 10.540 1.00 88.81 203 ARG A CA 1
ATOM 1546 C C . ARG A 1 203 ? 8.878 -2.570 9.413 1.00 88.81 203 ARG A C 1
ATOM 1548 O O . ARG A 1 203 ? 8.643 -3.658 8.900 1.00 88.81 203 ARG A O 1
ATOM 1555 N N . GLU A 1 204 ? 9.905 -1.814 9.051 1.00 83.12 204 GLU A N 1
ATOM 1556 C CA . GLU A 1 204 ? 10.959 -2.315 8.173 1.00 83.12 204 GLU A CA 1
ATOM 1557 C C . GLU A 1 204 ? 12.130 -2.760 9.056 1.00 83.12 204 GLU A C 1
ATOM 1559 O O . GLU A 1 204 ? 12.700 -1.911 9.758 1.00 83.12 204 GLU A O 1
ATOM 1564 N N . PRO A 1 205 ? 12.474 -4.062 9.091 1.00 68.69 205 PRO A N 1
ATOM 1565 C CA . PRO A 1 205 ? 13.631 -4.521 9.843 1.00 68.69 205 PRO A CA 1
ATOM 1566 C C . PRO A 1 205 ? 14.897 -3.893 9.251 1.00 68.69 205 PRO A C 1
ATOM 1568 O O . PRO A 1 205 ? 15.117 -3.939 8.040 1.00 68.69 205 PRO A O 1
ATOM 1571 N N . ALA A 1 206 ? 15.742 -3.307 10.103 1.00 55.88 206 ALA A N 1
ATOM 1572 C CA . ALA A 1 206 ? 17.080 -2.901 9.688 1.00 55.88 206 ALA A CA 1
ATOM 1573 C C . ALA A 1 206 ? 17.834 -4.143 9.179 1.00 55.88 206 ALA A C 1
ATOM 1575 O O . ALA A 1 206 ? 17.826 -5.180 9.842 1.00 55.88 206 ALA A O 1
ATOM 1576 N N . GLY A 1 207 ? 18.405 -4.054 7.974 1.00 52.66 207 GLY A N 1
ATOM 1577 C CA . GLY A 1 207 ? 18.748 -5.229 7.169 1.00 52.66 207 GLY A CA 1
ATOM 1578 C C . GLY A 1 207 ? 19.670 -6.234 7.866 1.00 52.66 207 GLY A C 1
ATOM 1579 O O . GLY A 1 207 ? 20.818 -5.921 8.171 1.00 52.66 207 GLY A O 1
ATOM 1580 N N . GLY A 1 208 ? 19.182 -7.464 8.046 1.00 36.09 208 GLY A N 1
ATOM 1581 C CA . GLY A 1 208 ? 19.943 -8.581 8.599 1.00 36.09 208 GLY A CA 1
ATOM 1582 C C . GLY A 1 208 ? 19.324 -9.924 8.208 1.00 36.09 208 GLY A C 1
ATOM 1583 O O . GLY A 1 208 ? 18.152 -10.146 8.484 1.00 36.09 208 GLY A O 1
ATOM 1584 N N . ALA A 1 209 ? 20.136 -10.782 7.578 1.00 31.89 209 ALA A N 1
ATOM 1585 C CA . ALA A 1 209 ? 19.853 -12.159 7.146 1.00 31.89 209 ALA A CA 1
ATOM 1586 C C . ALA A 1 209 ? 18.570 -12.395 6.311 1.00 31.89 209 ALA A C 1
ATOM 1588 O O . ALA A 1 209 ? 17.446 -12.365 6.805 1.00 31.89 209 ALA A O 1
ATOM 1589 N N . GLY A 1 210 ? 18.752 -12.773 5.040 1.00 32.28 210 GLY A N 1
ATOM 1590 C CA . GLY A 1 210 ? 17.709 -13.493 4.302 1.00 32.28 210 GLY A CA 1
ATOM 1591 C C . GLY A 1 210 ? 17.521 -14.919 4.856 1.00 32.28 210 GLY A C 1
ATOM 1592 O O . GLY A 1 210 ? 18.448 -15.461 5.469 1.00 32.28 210 GLY A O 1
ATOM 1593 N N . PRO A 1 211 ? 16.355 -15.555 4.649 1.00 32.09 211 PRO A N 1
ATOM 1594 C CA . PRO A 1 211 ? 16.123 -16.923 5.103 1.00 32.09 211 PRO A CA 1
ATOM 1595 C C . PRO A 1 211 ? 17.019 -17.902 4.328 1.00 32.09 211 PRO A C 1
ATOM 1597 O O . PRO A 1 211 ? 16.842 -18.083 3.127 1.00 32.09 211 PRO A O 1
ATOM 1600 N N . GLY A 1 212 ? 17.977 -18.544 5.009 1.00 37.38 212 GLY A N 1
ATOM 1601 C CA . GLY A 1 212 ? 18.767 -19.635 4.418 1.00 37.38 212 GLY A CA 1
ATOM 1602 C C . GLY A 1 212 ? 20.256 -19.712 4.766 1.00 37.38 212 GLY A C 1
ATOM 1603 O O . GLY A 1 212 ? 20.916 -20.626 4.278 1.00 37.38 212 GLY A O 1
ATOM 1604 N N . GLN A 1 213 ? 20.811 -18.815 5.590 1.00 28.19 213 GLN A N 1
ATOM 1605 C CA . GLN A 1 213 ? 22.226 -18.886 5.981 1.00 28.19 213 GLN A CA 1
ATOM 1606 C C . GLN A 1 213 ? 22.389 -19.496 7.392 1.00 28.19 213 GLN A C 1
ATOM 1608 O O . GLN A 1 213 ? 22.020 -18.843 8.369 1.00 28.19 213 GLN A O 1
ATOM 1613 N N . PRO A 1 214 ? 22.910 -20.734 7.538 1.00 31.66 214 PRO A N 1
ATOM 1614 C CA . PRO A 1 214 ? 23.215 -21.299 8.851 1.00 31.66 214 PRO A CA 1
ATOM 1615 C C . PRO A 1 214 ? 24.392 -20.552 9.491 1.00 31.66 214 PRO A C 1
ATOM 1617 O O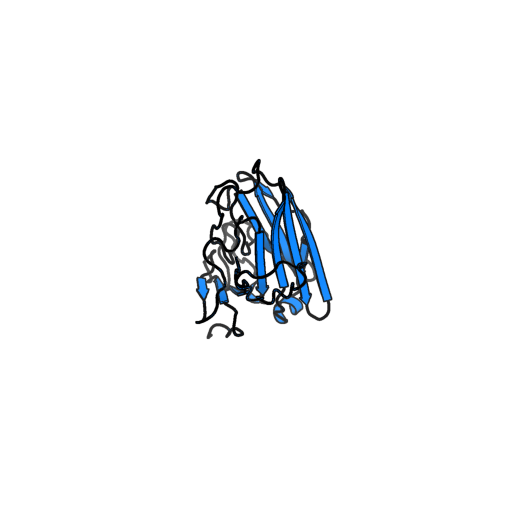 . PRO A 1 214 ? 25.331 -20.148 8.802 1.00 31.66 214 PRO A O 1
ATOM 1620 N N . GLY A 1 215 ? 24.343 -20.368 10.813 1.00 31.47 215 GLY A N 1
ATOM 1621 C CA . GLY A 1 215 ? 25.383 -19.661 11.560 1.00 31.47 215 GLY A CA 1
ATOM 1622 C C . GLY A 1 215 ? 26.726 -20.387 11.490 1.00 31.47 215 GLY A C 1
ATOM 1623 O O . GLY A 1 215 ? 26.849 -21.509 11.972 1.00 31.47 215 GLY A O 1
ATOM 1624 N N . GLY A 1 216 ? 27.728 -19.747 10.887 1.00 29.12 216 GLY A N 1
ATOM 1625 C CA . GLY A 1 216 ? 29.108 -20.223 10.905 1.00 29.12 216 GLY A CA 1
ATOM 1626 C C . GLY A 1 216 ? 29.860 -19.650 12.102 1.00 29.12 216 GLY A C 1
ATOM 1627 O O . GLY A 1 216 ? 30.217 -18.472 12.082 1.00 29.12 216 GLY A O 1
ATOM 1628 N N . ASP A 1 217 ? 30.125 -20.475 13.116 1.00 39.53 217 ASP A N 1
ATOM 1629 C CA . ASP A 1 217 ? 30.931 -20.098 14.283 1.00 39.53 217 ASP A CA 1
ATOM 1630 C C . ASP A 1 217 ? 32.398 -19.843 13.891 1.00 39.53 217 ASP A C 1
ATOM 1632 O O . ASP A 1 217 ? 33.238 -20.742 13.844 1.00 39.53 217 ASP A O 1
ATOM 1636 N N . GLY A 1 218 ? 32.715 -18.581 13.596 1.00 31.62 218 GLY A N 1
ATOM 1637 C CA . GLY A 1 218 ? 34.057 -18.115 13.247 1.00 31.62 218 GLY A CA 1
ATOM 1638 C C . GLY A 1 218 ? 34.876 -17.698 14.468 1.00 31.62 218 GLY A C 1
ATOM 1639 O O . GLY A 1 218 ? 35.118 -16.507 14.665 1.00 31.62 218 GLY A O 1
ATOM 1640 N N . SER A 1 219 ? 35.320 -18.649 15.295 1.00 35.84 219 SER A N 1
ATOM 1641 C CA . SER A 1 219 ? 36.207 -18.341 16.428 1.00 35.84 219 SER A CA 1
ATOM 1642 C C . SER A 1 219 ? 37.558 -17.795 15.942 1.00 35.84 219 SER A C 1
ATOM 1644 O O . SER A 1 219 ? 38.273 -18.475 15.201 1.00 35.84 219 SER A O 1
ATOM 1646 N N . VAL A 1 220 ? 37.937 -16.589 16.377 1.00 35.66 220 VAL A N 1
ATOM 1647 C CA . VAL A 1 220 ? 39.175 -15.920 15.936 1.00 35.66 220 VAL A CA 1
ATOM 1648 C C . VAL A 1 220 ? 40.399 -16.537 16.623 1.00 35.66 220 VAL A C 1
ATOM 1650 O O . VAL A 1 220 ? 40.816 -16.111 17.699 1.00 35.66 220 VAL A O 1
ATOM 1653 N N . GLY A 1 221 ? 40.980 -17.560 15.995 1.00 32.28 221 GLY A N 1
ATOM 1654 C CA . GLY A 1 221 ? 42.231 -18.174 16.435 1.00 32.28 221 GLY A CA 1
ATOM 1655 C C . GLY A 1 221 ? 43.429 -17.248 16.212 1.00 32.28 221 GLY A C 1
ATOM 1656 O O . GLY A 1 221 ? 43.777 -16.941 15.074 1.00 32.28 221 GLY A O 1
ATOM 1657 N N . ILE A 1 222 ? 44.083 -16.822 17.295 1.00 39.12 222 ILE A N 1
ATOM 1658 C CA . ILE A 1 222 ? 45.318 -16.027 17.233 1.00 39.12 222 ILE A CA 1
ATOM 1659 C C . ILE A 1 222 ? 46.489 -16.956 16.882 1.00 39.12 222 ILE A C 1
ATOM 1661 O O . ILE A 1 222 ? 46.892 -17.785 17.696 1.00 39.12 222 ILE A O 1
ATOM 1665 N N . GLY A 1 223 ? 47.039 -16.806 15.674 1.00 32.72 223 GLY A N 1
ATOM 1666 C CA . GLY A 1 223 ? 48.232 -17.518 15.208 1.00 32.72 223 GLY A CA 1
ATOM 1667 C C . GLY A 1 223 ? 49.439 -16.588 15.087 1.00 32.72 223 GLY A C 1
ATOM 1668 O O . GLY A 1 223 ? 49.465 -15.713 14.225 1.00 32.72 223 GLY A O 1
ATOM 1669 N N . THR A 1 224 ? 50.443 -16.777 15.943 1.00 37.25 224 THR A N 1
ATOM 1670 C CA . THR A 1 224 ? 51.712 -16.031 15.903 1.00 37.25 224 THR A CA 1
ATOM 1671 C C . THR A 1 224 ? 52.577 -16.489 14.719 1.00 37.25 224 THR A C 1
ATOM 1673 O O . THR A 1 224 ? 52.717 -17.699 14.531 1.00 37.25 224 THR A O 1
ATOM 1676 N N . PRO A 1 225 ? 53.213 -15.588 13.945 1.00 41.75 225 PRO A N 1
ATOM 1677 C CA . PRO A 1 225 ? 54.215 -15.985 12.959 1.00 41.75 225 PRO A CA 1
ATOM 1678 C C . PRO A 1 225 ? 55.519 -16.425 13.643 1.00 41.75 225 PRO A C 1
ATOM 1680 O O . PRO A 1 225 ? 55.916 -15.861 14.665 1.00 41.75 225 PRO A O 1
ATOM 1683 N N . ALA A 1 226 ? 56.210 -17.397 13.051 1.00 40.53 226 ALA A N 1
ATOM 1684 C CA . ALA A 1 226 ? 57.547 -17.823 13.454 1.00 40.53 226 ALA A CA 1
ATOM 1685 C C . ALA A 1 226 ? 58.370 -18.215 12.216 1.00 40.53 226 ALA A C 1
ATOM 1687 O O . ALA A 1 226 ? 57.828 -18.866 11.325 1.00 40.53 226 ALA A O 1
ATOM 1688 N N . SER A 1 227 ? 59.662 -17.852 12.240 1.00 46.66 227 SER A N 1
ATOM 1689 C CA . SER A 1 227 ? 60.669 -18.036 11.171 1.00 46.66 227 SER A CA 1
ATOM 1690 C C . SER A 1 227 ? 60.420 -17.224 9.896 1.00 46.66 227 SER A C 1
ATOM 1692 O O . SER A 1 227 ? 59.814 -17.756 8.945 1.00 46.66 227 SER A O 1
#

Radius of gyration: 19.58 Å; chains: 1; bounding box: 81×36×40 Å

pLDDT: mean 82.45, std 20.77, range [28.19, 98.75]

Sequence (227 aa):
MPGPGHAPGWSSYTIERGAHSASVGRPSGVTGPLEGWVSPGGASRTYDFVLTPTAEYVLTAPTQPEDQFDWNKLPGFSDCGDFDLARNGAMFGWRWRTDTSPRVLEIVPYANANGVHQYPESALVTLSHDDLVAAAPLRYSIQIDGSAYRFAIDGTILGRDIHETATLPRSCPSNPTSTGKWYAGFYFGGTSTAPSQMYAYVREPAGGAGPGQPGGDGSVGIGTPAS